Protein AF-0000000077568775 (afdb_homodimer)

Structure (mmCIF, N/CA/C/O backbone):
data_AF-0000000077568775-model_v1
#
loop_
_entity.id
_entity.type
_entity.pdbx_description
1 polymer 'Pentatricopeptide repeat-containing protein'
#
loop_
_atom_site.group_PDB
_atom_site.id
_atom_site.type_symbol
_atom_site.label_atom_id
_atom_site.label_alt_id
_atom_site.label_comp_id
_atom_site.label_asym_id
_atom_site.label_entity_id
_atom_site.label_seq_id
_atom_site.pdbx_PDB_ins_code
_atom_site.Cartn_x
_atom_site.Cartn_y
_atom_site.Cartn_z
_atom_site.occupancy
_atom_site.B_iso_or_equiv
_atom_site.auth_seq_id
_atom_site.auth_comp_id
_atom_site.auth_asym_id
_atom_site.auth_atom_id
_atom_site.pdbx_PDB_model_num
ATOM 1 N N . MET A 1 1 ? -17.938 33.969 45.312 1 32.94 1 MET A N 1
ATOM 2 C CA . MET A 1 1 ? -16.781 33.375 44.625 1 32.94 1 MET A CA 1
ATOM 3 C C . MET A 1 1 ? -16.609 33.969 43.25 1 32.94 1 MET A C 1
ATOM 5 O O . MET A 1 1 ? -17.531 33.875 42.406 1 32.94 1 MET A O 1
ATOM 9 N N . LEU A 1 2 ? -16.047 35.031 43.031 1 34.34 2 LEU A N 1
ATOM 10 C CA . LEU A 1 2 ? -15.875 35.844 41.812 1 34.34 2 LEU A CA 1
ATOM 11 C C . LEU A 1 2 ? -15.398 35 40.656 1 34.34 2 LEU A C 1
ATOM 13 O O . LEU A 1 2 ? -14.453 34.219 40.781 1 34.34 2 LEU A O 1
ATOM 17 N N . LYS A 1 3 ? -16.281 34.531 39.875 1 43.16 3 LYS A N 1
ATOM 18 C CA . LYS A 1 3 ? -15.93 33.906 38.625 1 43.16 3 LYS A CA 1
ATOM 19 C C . LYS A 1 3 ? -14.711 34.562 37.969 1 43.16 3 LYS A C 1
ATOM 21 O O . LYS A 1 3 ? -14.789 35.719 37.531 1 43.16 3 LYS A O 1
ATOM 26 N N . ARG A 1 4 ? -13.641 34.531 38.469 1 44.72 4 ARG A N 1
ATOM 27 C CA . ARG A 1 4 ? -12.461 35.062 37.781 1 44.72 4 ARG A CA 1
ATOM 28 C C . ARG A 1 4 ? -12.484 34.719 36.312 1 44.72 4 ARG A C 1
ATOM 30 O O . ARG A 1 4 ? -12.602 33.562 35.906 1 44.72 4 ARG A O 1
ATOM 37 N N . ARG A 1 5 ? -13.094 35.594 35.438 1 44.91 5 ARG A N 1
ATOM 38 C CA . ARG A 1 5 ? -12.961 35.531 33.969 1 4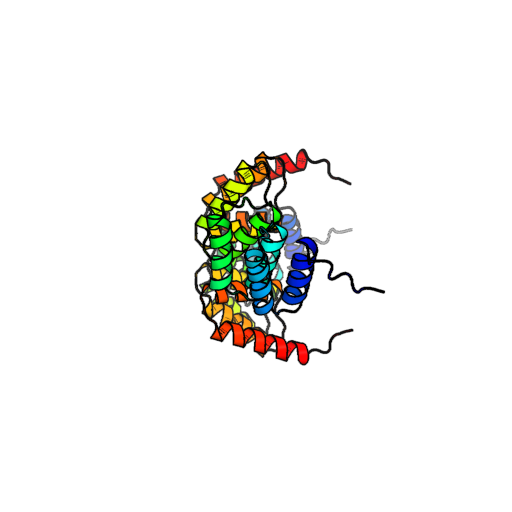4.91 5 ARG A CA 1
ATOM 39 C C . ARG A 1 5 ? -11.562 35.094 33.562 1 44.91 5 ARG A C 1
ATOM 41 O O . ARG A 1 5 ? -10.625 35.875 33.531 1 44.91 5 ARG A O 1
ATOM 48 N N . ILE A 1 6 ? -10.992 34.031 34.094 1 50.69 6 ILE A N 1
ATOM 49 C CA . ILE A 1 6 ? -9.68 33.562 33.656 1 50.69 6 ILE A CA 1
ATOM 50 C C . ILE A 1 6 ? -9.57 33.688 32.156 1 50.69 6 ILE A C 1
ATOM 52 O O . ILE A 1 6 ? -10.406 33.156 31.406 1 50.69 6 ILE A O 1
ATOM 56 N N . LEU A 1 7 ? -9.148 34.812 31.656 1 58.56 7 LEU A N 1
ATOM 57 C CA . LEU A 1 7 ? -8.844 35.031 30.25 1 58.56 7 LEU A CA 1
ATOM 58 C C . LEU A 1 7 ? -8.203 33.781 29.641 1 58.56 7 LEU A C 1
ATOM 60 O O . LEU A 1 7 ? -7.246 33.25 30.203 1 58.56 7 LEU A O 1
ATOM 64 N N . PRO A 1 8 ? -9.039 33.188 28.781 1 73.25 8 PRO A N 1
ATOM 65 C CA . PRO A 1 8 ? -8.484 31.984 28.141 1 73.25 8 PRO A CA 1
ATOM 66 C C . PRO A 1 8 ? -7.047 32.188 27.656 1 73.25 8 PRO A C 1
ATOM 68 O O . PRO A 1 8 ? -6.695 33.281 27.203 1 73.25 8 PRO A O 1
ATOM 71 N N . ASP A 1 9 ? -6.109 31.531 28.172 1 88.19 9 ASP A N 1
ATOM 72 C CA . ASP A 1 9 ? -4.758 31.547 27.609 1 88.19 9 ASP A CA 1
ATOM 73 C C . ASP A 1 9 ? -4.637 30.594 26.438 1 88.19 9 ASP A C 1
ATOM 75 O O . ASP A 1 9 ? -5.633 30.031 25.984 1 88.19 9 ASP A O 1
ATOM 79 N N . ARG A 1 10 ? -3.555 30.578 25.875 1 89.31 10 ARG A N 1
ATOM 80 C CA . ARG A 1 10 ? -3.309 29.766 24.688 1 89.31 10 ARG A CA 1
ATOM 81 C C . ARG A 1 10 ? -3.676 28.312 24.922 1 89.31 10 ARG A C 1
ATOM 83 O O . ARG A 1 10 ? -4.246 27.656 24.047 1 89.31 10 ARG A O 1
A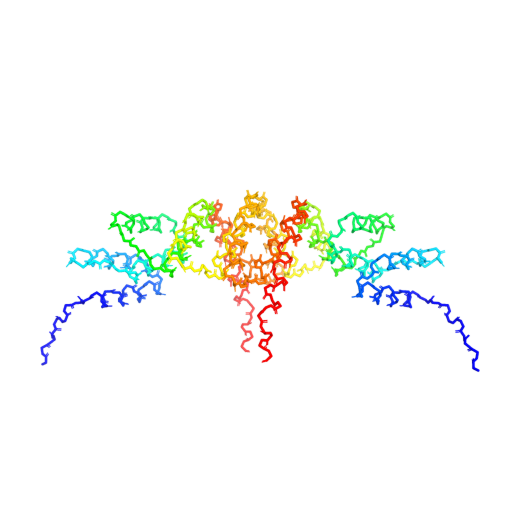TOM 90 N N . GLY A 1 11 ? -3.332 27.844 26.109 1 92.88 11 GLY A N 1
ATOM 91 C CA . GLY A 1 11 ? -3.68 26.484 26.469 1 92.88 11 GLY A CA 1
ATOM 92 C C . GLY A 1 11 ? -5.172 26.219 26.453 1 92.88 11 GLY A C 1
ATOM 93 O O . GLY A 1 11 ? -5.621 25.172 25.984 1 92.88 11 GLY A O 1
ATOM 94 N N . ALA A 1 12 ? -5.895 27.125 27 1 93.12 12 ALA A N 1
ATOM 95 C CA . ALA A 1 12 ? -7.352 27.016 27.016 1 93.12 12 ALA A CA 1
ATOM 96 C C . ALA A 1 12 ? -7.922 27 25.609 1 93.12 12 ALA A C 1
ATOM 98 O O . ALA A 1 12 ? -8.82 26.219 25.297 1 93.12 12 ALA A O 1
ATOM 99 N N . TYR A 1 13 ? -7.445 27.922 24.75 1 94.38 13 TYR A N 1
ATOM 100 C CA . TYR A 1 13 ? -7.879 27.953 23.359 1 94.38 13 TYR A CA 1
ATOM 101 C C . TYR A 1 13 ? -7.562 26.625 22.672 1 94.38 13 TYR A C 1
ATOM 103 O O . TYR A 1 13 ? -8.414 26.062 21.969 1 94.38 13 TYR A O 1
ATOM 111 N N . ASN A 1 14 ? -6.371 26.094 22.844 1 96.12 14 ASN A N 1
ATOM 112 C CA . ASN A 1 14 ? -5.984 24.828 22.25 1 96.12 14 ASN A CA 1
ATOM 113 C C . ASN A 1 14 ? -6.879 23.688 22.734 1 96.12 14 ASN A C 1
ATOM 115 O O . ASN A 1 14 ? -7.277 22.828 21.953 1 96.12 14 ASN A O 1
ATOM 119 N N . ALA A 1 15 ? -7.125 23.672 24 1 96.25 15 ALA A N 1
ATOM 120 C CA . ALA A 1 15 ? -7.973 22.625 24.562 1 96.25 15 ALA A CA 1
ATOM 121 C C . ALA A 1 15 ? -9.375 22.656 23.953 1 96.25 15 ALA A C 1
ATOM 123 O O . ALA A 1 15 ? -9.93 21.625 23.609 1 96.25 15 ALA A O 1
ATOM 124 N N . LEU A 1 16 ? -9.961 23.875 23.891 1 95.81 16 LEU A N 1
ATOM 125 C CA . LEU A 1 16 ? -11.289 24.047 23.328 1 95.81 16 LEU A CA 1
ATOM 126 C C . LEU A 1 16 ? -11.305 23.656 21.844 1 95.81 16 LEU A C 1
ATOM 128 O O . LEU A 1 16 ? -12.211 22.953 21.391 1 95.81 16 LEU A O 1
ATOM 132 N N . MET A 1 17 ? -10.352 24.109 21.109 1 96.75 17 MET A N 1
ATOM 133 C CA . MET A 1 17 ? -10.203 23.766 19.688 1 96.75 17 MET A CA 1
ATOM 134 C C . MET A 1 17 ? -10.102 22.266 19.5 1 96.75 17 MET A C 1
ATOM 136 O O . MET A 1 17 ? -10.773 21.703 18.641 1 96.75 17 MET A O 1
ATOM 140 N N . GLY A 1 18 ? -9.281 21.656 20.281 1 97.38 18 GLY A N 1
ATOM 141 C CA . GLY A 1 18 ? -9.117 20.219 20.219 1 97.38 18 GLY A CA 1
ATOM 142 C C . GLY A 1 18 ? -10.406 19.453 20.484 1 97.38 18 GLY A C 1
ATOM 143 O O . GLY A 1 18 ? -10.711 18.484 19.781 1 97.38 18 GLY A O 1
ATOM 144 N N . ALA A 1 19 ? -11.109 19.906 21.453 1 97.25 19 ALA A N 1
ATOM 145 C CA . ALA A 1 19 ? -12.352 19.234 21.844 1 97.25 19 ALA A CA 1
ATOM 146 C C . ALA A 1 19 ? -13.367 19.281 20.688 1 97.25 19 ALA A C 1
ATOM 148 O O . ALA A 1 19 ? -13.969 18.25 20.359 1 97.25 19 ALA A O 1
ATOM 149 N N . VAL A 1 20 ? -13.508 20.406 20.094 1 97.25 20 VAL A N 1
ATOM 150 C CA . VAL A 1 20 ? -14.531 20.547 19.062 1 97.25 20 VAL A CA 1
ATOM 151 C C . VAL A 1 20 ? -14.086 19.797 17.797 1 97.25 20 VAL A C 1
ATOM 153 O O . VAL A 1 20 ? -14.906 19.188 17.125 1 97.25 20 VAL A O 1
ATOM 156 N N . VAL A 1 21 ? -12.828 19.844 17.484 1 97.44 21 VAL A N 1
ATOM 157 C CA . VAL A 1 21 ? -12.305 19.156 16.297 1 97.44 21 VAL A CA 1
ATOM 158 C C . VAL A 1 21 ? -12.43 17.641 16.469 1 97.44 21 VAL A C 1
ATOM 160 O O . VAL A 1 21 ? -12.805 16.938 15.531 1 97.44 21 VAL A O 1
ATOM 163 N N . ARG A 1 22 ? -12.156 17.203 17.641 1 95.69 22 ARG A N 1
ATOM 164 C CA . ARG A 1 22 ? -12.273 15.773 17.922 1 95.69 22 ARG A CA 1
ATOM 165 C C . ARG A 1 22 ? -13.727 15.312 17.812 1 95.69 22 ARG A C 1
ATOM 167 O O . ARG A 1 22 ? -13.992 14.156 17.469 1 95.69 22 ARG A O 1
ATOM 174 N N . ALA A 1 23 ? -14.602 16.188 18.062 1 95.25 23 ALA A N 1
ATOM 175 C CA . ALA A 1 23 ? -16.031 15.883 17.953 1 95.25 23 ALA A CA 1
ATOM 176 C C . ALA A 1 23 ? -16.5 15.984 16.516 1 95.25 23 ALA A C 1
ATOM 178 O O . ALA A 1 23 ? -17.672 15.742 16.219 1 95.25 23 ALA A O 1
ATOM 179 N N . GLY A 1 24 ? -15.609 16.422 15.641 1 94.75 24 GLY A N 1
ATOM 180 C CA . GLY A 1 24 ? -15.922 16.453 14.219 1 94.75 24 GLY A CA 1
ATOM 181 C C . GLY A 1 24 ? -16.359 17.828 13.734 1 94.75 24 GLY A C 1
ATOM 182 O O . GLY A 1 24 ? -16.703 18 12.57 1 94.75 24 GLY A O 1
ATOM 183 N N . ASP A 1 25 ? -16.422 18.734 14.648 1 96.94 25 ASP A N 1
ATOM 184 C CA . ASP A 1 25 ? -16.828 20.094 14.297 1 96.94 25 ASP A CA 1
ATOM 185 C C . ASP A 1 25 ? -15.625 20.969 13.961 1 96.94 25 ASP A C 1
ATOM 187 O O . ASP A 1 25 ? -15.273 21.859 14.734 1 96.94 25 ASP A O 1
ATOM 191 N N . VAL A 1 26 ? -15.117 20.906 12.797 1 97.5 26 VAL A N 1
ATOM 192 C CA . VAL A 1 26 ? -13.906 21.594 12.367 1 97.5 26 VAL A CA 1
ATOM 193 C C . VAL A 1 26 ? -14.203 23.062 12.125 1 97.5 26 VAL A C 1
ATOM 195 O O . VAL A 1 26 ? -13.352 23.922 12.344 1 97.5 26 VAL A O 1
ATOM 198 N N . GLN A 1 27 ? -15.453 23.375 11.719 1 96.56 27 GLN A N 1
ATOM 199 C CA . GLN A 1 27 ? -15.82 24.766 11.492 1 96.56 27 GLN A CA 1
ATOM 200 C C . GLN A 1 27 ? -15.703 25.578 12.773 1 96.56 27 GLN A C 1
ATOM 202 O O . GLN A 1 27 ? -15.133 26.672 12.766 1 96.56 27 GLN A O 1
ATOM 207 N N . SER A 1 28 ? -16.266 25.047 13.852 1 97.5 28 SER A N 1
ATOM 208 C CA . SER A 1 28 ? -16.094 25.734 15.133 1 97.5 28 SER A CA 1
ATOM 209 C C . SER A 1 28 ? -14.625 25.844 15.508 1 97.5 28 SER A C 1
ATOM 211 O O . SER A 1 28 ? -14.211 26.828 16.109 1 97.5 28 SER A O 1
ATOM 213 N N . GLY A 1 29 ? -13.859 24.781 15.219 1 97.81 29 GLY A N 1
ATOM 214 C CA . GLY A 1 29 ? -12.422 24.828 15.453 1 97.81 29 GLY A CA 1
ATOM 215 C C . GLY A 1 29 ? -11.734 25.984 14.773 1 97.81 29 GLY A C 1
ATOM 216 O O . GLY A 1 29 ? -10.938 26.703 15.398 1 97.81 29 GLY A O 1
ATOM 217 N N . ILE A 1 30 ? -12.094 26.219 13.562 1 97.5 30 ILE A N 1
ATOM 218 C CA . ILE A 1 30 ? -11.516 27.312 12.789 1 97.5 30 ILE A CA 1
ATOM 219 C C . ILE A 1 30 ? -11.906 28.641 13.414 1 97.5 30 ILE A C 1
ATOM 221 O O . ILE A 1 30 ? -11.102 29.578 13.438 1 97.5 30 ILE A O 1
ATOM 225 N N . GLU A 1 31 ? -13.109 28.75 13.82 1 97.44 31 GLU A N 1
ATOM 226 C CA . GLU A 1 31 ? -13.555 29.984 14.469 1 97.44 31 GLU A CA 1
ATOM 227 C C . GLU A 1 31 ? -12.734 30.266 15.719 1 97.44 31 GLU A C 1
ATOM 229 O O . GLU A 1 31 ? -12.359 31.422 15.961 1 97.44 31 GLU A O 1
ATOM 234 N N . ILE A 1 32 ? -12.539 29.234 16.484 1 97.56 32 ILE A N 1
ATOM 235 C CA . ILE A 1 32 ? -11.719 29.391 17.672 1 97.56 32 ILE A CA 1
ATOM 236 C C . ILE A 1 32 ? -10.297 29.75 17.281 1 97.56 32 ILE A C 1
ATOM 238 O O . ILE A 1 32 ? -9.68 30.625 17.906 1 97.56 32 ILE A O 1
ATOM 242 N N . PHE A 1 33 ? -9.766 29.109 16.297 1 97.44 33 PHE A N 1
ATOM 243 C CA . PHE A 1 33 ? -8.445 29.375 15.734 1 97.44 33 PHE A CA 1
ATOM 244 C C . PHE A 1 33 ? -8.312 30.828 15.32 1 97.44 33 PHE A C 1
ATOM 246 O O . PHE A 1 33 ? -7.324 31.484 15.656 1 97.44 33 PHE A O 1
ATOM 253 N N . ASP A 1 34 ? -9.312 31.359 14.672 1 96.25 34 ASP A N 1
ATOM 254 C CA . ASP A 1 34 ? -9.312 32.75 14.219 1 96.25 34 ASP A CA 1
ATOM 255 C C . ASP A 1 34 ? -9.453 33.719 15.398 1 96.25 34 ASP A C 1
ATOM 257 O O . ASP A 1 34 ? -8.812 34.75 15.43 1 96.25 34 ASP A O 1
ATOM 261 N N . GLU A 1 35 ? -10.305 33.344 16.281 1 95.69 35 GLU A N 1
ATOM 262 C CA . GLU A 1 35 ? -10.492 34.188 17.469 1 95.69 35 GLU A CA 1
ATOM 263 C C . GLU A 1 35 ? -9.195 34.312 18.25 1 95.69 35 GLU A C 1
ATOM 265 O O . GLU A 1 35 ? -8.898 35.406 18.781 1 95.69 35 GLU A O 1
ATOM 270 N N . MET A 1 36 ? -8.492 33.188 18.359 1 94.44 36 MET A N 1
ATOM 271 C CA . MET A 1 36 ? -7.199 33.219 19.047 1 94.44 36 MET A CA 1
ATOM 272 C C . MET A 1 36 ? -6.301 34.312 18.469 1 94.44 36 MET A C 1
ATOM 274 O O . MET A 1 36 ? -5.711 35.094 19.219 1 94.44 36 MET A O 1
ATOM 278 N N . GLU A 1 37 ? -6.227 34.344 17.203 1 92.62 37 GLU A N 1
ATOM 279 C CA . GLU A 1 37 ? -5.414 35.375 16.547 1 92.62 37 GLU A CA 1
ATOM 280 C C . GLU A 1 37 ? -5.973 36.781 16.797 1 92.62 37 GLU A C 1
ATO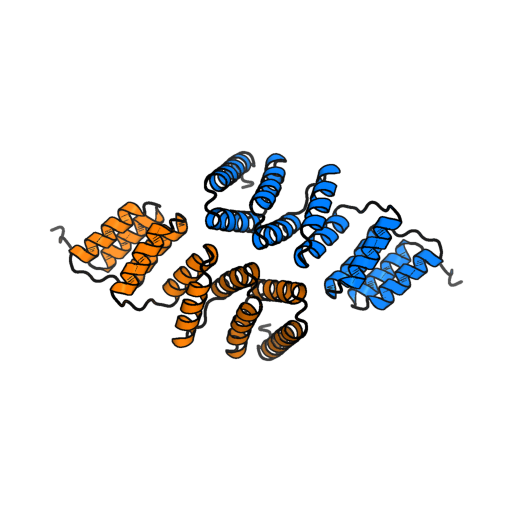M 282 O O . GLU A 1 37 ? -5.219 37.719 17.062 1 92.62 37 GLU A O 1
ATOM 287 N N . MET A 1 38 ? -7.258 36.969 16.703 1 94.12 38 MET A N 1
ATOM 288 C CA . MET A 1 38 ? -7.91 38.25 16.891 1 94.12 38 MET A CA 1
ATOM 289 C C . MET A 1 38 ? -7.645 38.781 18.297 1 94.12 38 MET A C 1
ATOM 291 O O . MET A 1 38 ? -7.535 40 18.5 1 94.12 38 MET A O 1
ATOM 295 N N . LYS A 1 39 ? -7.5 37.875 19.188 1 93.44 39 LYS A N 1
ATOM 296 C CA . LYS A 1 39 ? -7.27 38.281 20.578 1 93.44 39 LYS A CA 1
ATOM 297 C C . LYS A 1 39 ? -5.785 38.5 20.844 1 93.44 39 LYS A C 1
ATOM 299 O O . LYS A 1 39 ? -5.391 38.812 21.969 1 93.44 39 LYS A O 1
ATOM 304 N N . GLY A 1 40 ? -4.98 38.312 19.812 1 91.31 40 GLY A N 1
ATOM 305 C CA . GLY A 1 40 ? -3.57 38.656 19.906 1 91.31 40 GLY A CA 1
ATOM 306 C C . GLY A 1 40 ? -2.686 37.469 20.25 1 91.31 40 GLY A C 1
ATOM 307 O O . GLY A 1 40 ? -1.485 37.656 20.484 1 91.31 40 GLY A O 1
ATOM 308 N N . PHE A 1 41 ? -3.275 36.375 20.344 1 92.19 41 PHE A N 1
ATOM 309 C CA . PHE A 1 41 ? -2.475 35.188 20.641 1 92.19 41 PHE A CA 1
ATOM 310 C C . PHE A 1 41 ? -1.833 34.625 19.375 1 92.19 41 PHE A C 1
ATOM 312 O O . PHE A 1 41 ? -2.447 34.656 18.297 1 92.19 41 PHE A O 1
ATOM 319 N N . GLU A 1 42 ? -0.6 34.219 19.5 1 91.38 42 GLU A N 1
ATOM 320 C CA . GLU A 1 42 ? 0.053 33.531 18.375 1 91.38 42 GLU A CA 1
ATOM 321 C C . GLU A 1 42 ? -0.234 32.031 18.391 1 91.38 42 GLU A C 1
ATOM 323 O O . GLU A 1 42 ? -0.262 31.422 19.453 1 91.38 42 GLU A O 1
ATOM 328 N N . TRP A 1 43 ? -0.474 31.516 17.25 1 95.5 43 TRP A N 1
ATOM 329 C CA . TRP A 1 43 ? -0.668 30.078 17.141 1 95.5 43 TRP A CA 1
ATOM 330 C C . TRP A 1 43 ? 0.624 29.328 17.438 1 95.5 43 TRP A C 1
ATOM 332 O O . TRP A 1 43 ? 1.719 29.844 17.203 1 95.5 43 TRP A O 1
ATOM 342 N N . ASP A 1 44 ? 0.502 28.203 17.984 1 95.56 44 ASP A N 1
ATOM 343 C CA . ASP A 1 44 ? 1.656 27.328 18.188 1 95.56 44 ASP A CA 1
ATOM 344 C C . ASP A 1 44 ? 1.478 26 17.438 1 95.56 44 ASP A C 1
ATOM 346 O O . ASP A 1 44 ? 0.593 25.891 16.578 1 95.56 44 ASP A O 1
ATOM 350 N N . ASP A 1 45 ? 2.408 25.047 17.672 1 97.12 45 ASP A N 1
ATOM 351 C CA . ASP A 1 45 ? 2.396 23.781 16.953 1 97.12 45 ASP A CA 1
ATOM 352 C C . ASP A 1 45 ? 1.102 23 17.203 1 97.12 45 ASP A C 1
ATOM 354 O O . ASP A 1 45 ? 0.54 22.391 16.297 1 97.12 45 ASP A O 1
ATOM 358 N N . VAL A 1 46 ? 0.68 23.078 18.453 1 97.19 46 VAL A N 1
ATOM 359 C CA . VAL A 1 46 ? -0.538 22.375 18.828 1 97.19 46 VAL A CA 1
ATOM 360 C C . VAL A 1 46 ? -1.735 22.969 18.094 1 97.19 46 VAL A C 1
ATOM 362 O O . VAL A 1 46 ? -2.611 22.234 17.641 1 97.19 46 VAL A O 1
ATOM 365 N N . SER A 1 47 ? -1.817 24.266 18.031 1 97.31 47 SER A N 1
ATOM 366 C CA . SER A 1 47 ? -2.906 24.953 17.328 1 97.31 47 SER A CA 1
ATOM 367 C C . SER A 1 47 ? -2.982 24.516 15.867 1 97.31 47 SER A C 1
ATOM 369 O O . SER A 1 47 ? -4.031 24.062 15.406 1 97.31 47 SER A O 1
ATOM 371 N N . PHE A 1 48 ? -1.866 24.625 15.188 1 98 48 PHE A N 1
ATOM 372 C CA . PHE A 1 48 ? -1.824 24.266 13.773 1 98 48 PHE A CA 1
ATOM 373 C C . PHE A 1 48 ? -2.123 22.781 13.578 1 98 48 PHE A C 1
ATOM 375 O O . PHE A 1 48 ? -2.947 22.406 12.742 1 98 48 PHE A O 1
ATOM 382 N N . TYR A 1 49 ? -1.497 21.906 14.367 1 98.06 49 TYR A N 1
ATOM 383 C CA . TYR A 1 49 ? -1.691 20.469 14.234 1 98.06 49 TYR A CA 1
ATOM 384 C C . TYR A 1 49 ? -3.164 20.109 14.375 1 98.06 49 TYR A C 1
ATOM 386 O O . TYR A 1 49 ? -3.691 19.312 13.586 1 98.06 49 TYR A O 1
ATOM 394 N N . THR A 1 50 ? -3.77 20.703 15.352 1 98.19 50 THR A N 1
ATOM 395 C CA . THR A 1 50 ? -5.152 20.359 15.672 1 98.19 50 THR A CA 1
ATOM 396 C C . THR A 1 50 ? -6.074 20.672 14.5 1 98.19 50 THR A C 1
ATOM 398 O O . THR A 1 50 ? -6.883 19.844 14.094 1 98.19 50 THR A O 1
ATOM 401 N N . ILE A 1 51 ? -5.992 21.828 13.914 1 98.38 51 ILE A N 1
ATOM 402 C CA . ILE A 1 51 ? -6.883 22.25 12.828 1 98.38 51 ILE A CA 1
ATOM 403 C C . ILE A 1 51 ? -6.555 21.453 11.562 1 98.38 51 ILE A C 1
ATOM 405 O O . ILE A 1 51 ? -7.457 21 10.852 1 98.38 51 ILE A O 1
ATOM 409 N N . LEU A 1 52 ? -5.277 21.234 11.281 1 98.38 52 LEU A N 1
ATOM 410 C CA . LEU A 1 52 ? -4.859 20.438 10.141 1 98.38 52 LEU A CA 1
ATOM 411 C C . LEU A 1 52 ? -5.391 19.016 10.242 1 98.38 52 LEU A C 1
ATOM 413 O O . LEU A 1 52 ? -5.91 18.469 9.266 1 98.38 52 LEU A O 1
ATOM 417 N N . TYR A 1 53 ? -5.277 18.5 11.414 1 97.88 53 TYR A N 1
ATOM 418 C CA . TYR A 1 53 ? -5.766 17.156 11.68 1 97.88 53 TYR A CA 1
ATOM 419 C C . TYR A 1 53 ? -7.262 17.047 11.406 1 97.88 53 TYR A C 1
ATOM 421 O O . TYR A 1 53 ? -7.73 16.062 10.844 1 97.88 53 TYR A O 1
ATOM 429 N N . GLY A 1 54 ? -7.949 18.047 11.867 1 97.5 54 GLY A N 1
ATOM 430 C CA . GLY A 1 54 ? -9.375 18.078 11.594 1 97.5 54 GLY A CA 1
ATOM 431 C C . GLY A 1 54 ? -9.703 18.062 10.109 1 97.5 54 GLY A C 1
ATOM 432 O O . GLY A 1 54 ? -10.562 17.297 9.672 1 97.5 54 GLY A O 1
ATOM 433 N N . PHE A 1 55 ? -9.023 18.859 9.336 1 97.62 55 PHE A N 1
ATOM 434 C CA . PHE A 1 55 ? -9.266 18.922 7.895 1 97.62 55 PHE A CA 1
ATOM 435 C C . PHE A 1 55 ? -8.852 17.625 7.215 1 97.62 55 PHE A C 1
ATOM 437 O O . PHE A 1 55 ? -9.492 17.188 6.258 1 97.62 55 PHE A O 1
ATOM 444 N N . ARG A 1 56 ? -7.75 17.031 7.691 1 96.19 56 ARG A N 1
ATOM 445 C CA . ARG A 1 56 ? -7.324 15.742 7.16 1 96.19 56 ARG A CA 1
ATOM 446 C C . ARG A 1 56 ? -8.422 14.695 7.332 1 96.19 56 ARG A C 1
ATOM 448 O O . ARG A 1 56 ? -8.695 13.93 6.41 1 96.19 56 ARG A O 1
ATOM 455 N N . ASN A 1 57 ? -9.016 14.711 8.539 1 93.19 57 ASN A N 1
ATOM 456 C CA . ASN A 1 57 ? -10.047 13.719 8.836 1 93.19 57 ASN A CA 1
ATOM 457 C C . ASN A 1 57 ? -11.289 13.922 7.961 1 93.19 57 ASN A C 1
ATOM 459 O O . ASN A 1 57 ? -11.961 12.961 7.602 1 93.19 57 ASN A O 1
ATOM 463 N N . LEU A 1 58 ? -11.539 15.133 7.613 1 92.12 58 LEU A N 1
ATOM 464 C CA . LEU A 1 58 ? -12.68 15.453 6.766 1 92.12 58 LEU A CA 1
ATOM 465 C C . LEU A 1 58 ? -12.32 15.32 5.289 1 92.12 58 LEU A C 1
ATOM 467 O O . LEU A 1 58 ? -13.18 15.461 4.418 1 92.12 58 LEU A O 1
ATOM 471 N N . LYS A 1 59 ? -10.992 15.039 5.008 1 92.12 59 LYS A N 1
ATOM 472 C CA . LYS A 1 59 ? -10.484 15 3.637 1 92.12 59 LYS A CA 1
ATOM 473 C C . LYS A 1 59 ? -10.836 16.281 2.889 1 92.12 59 LYS A C 1
ATOM 475 O O . LYS A 1 59 ? -11.297 16.234 1.749 1 92.12 59 LYS A O 1
ATOM 480 N N . ASN A 1 60 ? -10.789 17.344 3.613 1 94.69 60 ASN A N 1
ATOM 481 C CA . ASN A 1 60 ? -11 18.672 3.039 1 94.69 60 ASN A CA 1
ATOM 482 C C . ASN A 1 60 ? -9.68 19.297 2.602 1 94.69 60 ASN A C 1
ATOM 484 O O . ASN A 1 60 ? -8.977 19.906 3.412 1 94.69 60 ASN A O 1
ATOM 488 N N . PHE A 1 61 ? -9.406 19.234 1.344 1 96.19 61 PHE A N 1
ATOM 489 C CA . PHE A 1 61 ? -8.125 19.672 0.794 1 96.19 61 PHE A CA 1
ATOM 490 C C . PHE A 1 61 ? -7.977 21.188 0.915 1 96.19 61 PHE A C 1
ATOM 492 O O . PHE A 1 61 ? -6.934 21.672 1.356 1 96.19 61 PHE A O 1
ATOM 499 N N . ASN A 1 62 ? -9 21.906 0.507 1 96.25 62 ASN A N 1
ATOM 500 C CA . ASN A 1 62 ? -8.914 23.359 0.477 1 96.25 62 ASN A CA 1
ATOM 501 C C . ASN A 1 62 ? -8.703 23.938 1.873 1 96.25 62 ASN A C 1
ATOM 503 O O . ASN A 1 62 ? -7.883 24.844 2.057 1 96.25 62 ASN A O 1
ATOM 507 N N . GLY A 1 63 ? -9.469 23.422 2.826 1 97.31 63 GLY A N 1
ATOM 508 C CA . GLY A 1 63 ? -9.266 23.875 4.195 1 97.31 63 GLY A CA 1
ATOM 509 C C . GLY A 1 63 ? -7.875 23.578 4.723 1 97.31 63 GLY A C 1
ATOM 510 O O . GLY A 1 63 ? -7.254 24.422 5.355 1 97.31 63 GLY A O 1
ATOM 511 N N . PHE A 1 64 ? -7.375 22.359 4.457 1 98.12 64 PHE A N 1
ATOM 512 C CA . PHE A 1 64 ? -6.047 21.938 4.883 1 98.12 64 PHE A CA 1
ATOM 513 C C . PHE A 1 64 ? -4.98 22.875 4.316 1 98.12 64 PHE A C 1
ATOM 515 O O . PHE A 1 64 ? -4.121 23.359 5.055 1 98.12 64 PHE A O 1
ATOM 522 N N . VAL A 1 65 ? -5.109 23.234 3.053 1 97.69 65 VAL A N 1
ATOM 523 C CA . VAL A 1 65 ? -4.109 24.047 2.359 1 97.69 65 VAL A CA 1
ATOM 524 C C . VAL A 1 65 ? -4.164 25.484 2.871 1 97.69 65 VAL A C 1
ATOM 526 O O . VAL A 1 65 ? -3.129 26.141 2.988 1 97.69 65 VAL A O 1
ATOM 529 N N . LYS A 1 66 ? -5.34 25.906 3.113 1 97.38 66 LYS A N 1
ATOM 530 C CA . LYS A 1 66 ? -5.492 27.266 3.654 1 97.38 66 LYS A CA 1
ATOM 531 C C . LYS A 1 66 ? -4.715 27.422 4.957 1 97.38 66 LYS A C 1
ATOM 533 O O . LYS A 1 66 ? -4.016 28.422 5.152 1 97.38 66 LYS A O 1
ATOM 538 N N . IL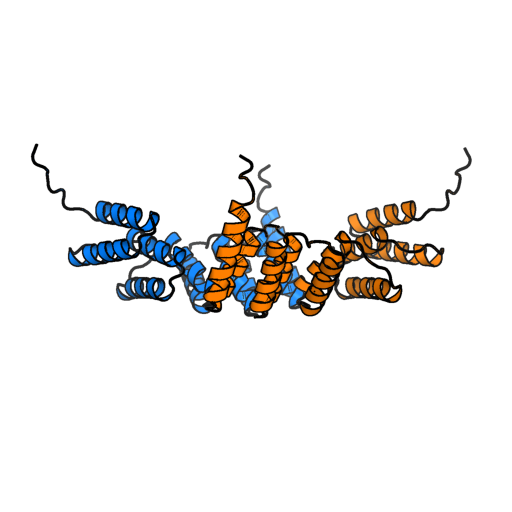E A 1 67 ? -4.855 26.469 5.855 1 98.19 67 ILE A N 1
ATOM 539 C CA . ILE A 1 67 ? -4.164 26.516 7.137 1 98.19 67 ILE A CA 1
ATOM 540 C C . ILE A 1 67 ? -2.66 26.359 6.922 1 98.19 67 ILE A C 1
ATOM 542 O O . ILE A 1 67 ? -1.858 27.047 7.562 1 98.19 67 ILE A O 1
ATOM 546 N N . TYR A 1 68 ? -2.309 25.484 6.051 1 97.75 68 TYR A N 1
ATOM 547 C CA . TYR A 1 68 ? -0.904 25.297 5.707 1 97.75 68 TYR A CA 1
ATOM 548 C C . TYR A 1 68 ? -0.291 26.594 5.195 1 97.75 68 TYR A C 1
ATOM 550 O O . TYR A 1 68 ? 0.821 26.953 5.586 1 97.75 68 TYR A O 1
ATOM 558 N N . ARG A 1 69 ? -1.01 27.25 4.359 1 96.38 69 ARG A N 1
ATOM 559 C CA . ARG A 1 69 ? -0.532 28.516 3.816 1 96.38 69 ARG A CA 1
ATOM 560 C C . ARG A 1 69 ? -0.382 29.562 4.918 1 96.38 69 ARG A C 1
ATOM 562 O O . ARG A 1 69 ? 0.583 30.328 4.926 1 96.38 69 ARG A O 1
ATOM 569 N N . ARG A 1 70 ? -1.286 29.625 5.766 1 95.44 70 ARG A N 1
ATOM 570 C CA . ARG A 1 70 ? -1.203 30.547 6.887 1 95.44 70 ARG A CA 1
ATOM 571 C C . ARG A 1 70 ? 0.031 30.281 7.738 1 95.44 70 ARG A C 1
ATOM 573 O O . ARG A 1 70 ? 0.716 31.203 8.172 1 95.44 70 ARG A O 1
ATOM 580 N N . MET A 1 71 ? 0.228 29 8.031 1 96.44 71 MET A N 1
ATOM 581 C CA . MET A 1 71 ? 1.414 28.594 8.781 1 96.44 71 MET A CA 1
ATOM 582 C C . MET A 1 71 ? 2.686 29.094 8.102 1 96.44 71 MET A C 1
ATOM 584 O O . MET A 1 71 ? 3.566 29.656 8.75 1 96.44 71 MET A O 1
ATOM 588 N N . PHE A 1 72 ? 2.719 28.938 6.84 1 91.88 72 PHE A N 1
ATOM 589 C CA . PHE A 1 72 ? 3.869 29.328 6.031 1 91.88 72 PHE A CA 1
ATOM 590 C C . PHE A 1 72 ? 4.016 30.844 5.992 1 91.88 72 PHE A C 1
ATOM 592 O O . PHE A 1 72 ? 5.121 31.375 6.152 1 91.88 72 PHE A O 1
ATOM 599 N N . GLU A 1 73 ? 2.971 31.516 5.766 1 94 73 GLU A N 1
ATOM 600 C CA . GLU A 1 73 ? 2.988 32.969 5.66 1 94 73 GLU A CA 1
ATOM 601 C C . GLU A 1 73 ? 3.426 33.625 6.977 1 94 73 GLU A C 1
ATOM 603 O O . GLU A 1 73 ? 4.059 34.656 6.977 1 94 73 GLU A O 1
ATOM 608 N N . LYS A 1 74 ? 3.102 33.031 8.031 1 93.88 74 LYS A N 1
ATOM 609 C CA . LYS A 1 74 ? 3.48 33.562 9.344 1 93.88 74 LYS A CA 1
ATOM 610 C C . LYS A 1 74 ? 4.93 33.219 9.672 1 93.88 74 LYS A C 1
ATOM 612 O O . LYS A 1 74 ? 5.48 33.688 10.664 1 93.88 74 LYS A O 1
ATOM 617 N N . GLY A 1 75 ? 5.531 32.312 8.867 1 93.19 75 GLY A N 1
ATOM 618 C CA . GLY A 1 75 ? 6.906 31.922 9.102 1 93.19 75 GLY A CA 1
ATOM 619 C C . GLY A 1 75 ? 7.051 30.938 10.25 1 93.19 75 GLY A C 1
ATOM 620 O O . GLY A 1 75 ? 8.102 30.859 10.883 1 93.19 75 GLY A O 1
ATOM 621 N N . PHE A 1 76 ? 6.02 30.312 10.578 1 95.38 76 PHE A N 1
ATOM 622 C CA . PHE A 1 76 ? 6.062 29.359 11.672 1 95.38 76 PHE A CA 1
ATOM 623 C C . PHE A 1 76 ? 6.812 28.094 11.258 1 95.38 76 PHE A C 1
ATOM 625 O O . PHE A 1 76 ? 6.582 27.562 10.172 1 95.38 76 PHE A O 1
ATOM 632 N N . VAL A 1 77 ? 7.699 27.609 12.141 1 94.44 77 VAL A N 1
ATOM 633 C CA . VAL A 1 77 ? 8.438 26.375 11.883 1 94.44 77 VAL A CA 1
ATOM 634 C C . VAL A 1 77 ? 7.77 25.203 12.617 1 94.44 77 VAL A C 1
ATOM 636 O O . VAL A 1 77 ? 7.863 25.109 13.844 1 94.44 77 VAL A O 1
ATOM 639 N N . PRO A 1 78 ? 7.168 24.359 11.875 1 95.56 78 PRO A N 1
ATOM 640 C CA . PRO A 1 78 ? 6.445 23.266 12.516 1 95.56 78 PRO A CA 1
ATOM 641 C C . PRO A 1 78 ? 7.379 22.203 13.117 1 95.56 78 PRO A C 1
ATOM 643 O O . PRO A 1 78 ? 8.508 22.031 12.641 1 95.56 78 PRO A O 1
ATOM 646 N N . ARG A 1 79 ? 6.887 21.531 14.164 1 94.44 79 ARG A N 1
ATOM 647 C CA . ARG A 1 79 ? 7.605 20.406 14.758 1 94.44 79 ARG A CA 1
ATOM 648 C C . ARG A 1 79 ? 7.395 19.125 13.945 1 94.44 79 ARG A C 1
ATOM 650 O O . ARG A 1 79 ? 6.625 19.125 12.984 1 94.44 79 ARG A O 1
ATOM 657 N N . THR A 1 80 ? 8.062 18.078 14.312 1 93.56 80 THR A N 1
ATOM 658 C CA . THR A 1 80 ? 8.117 16.828 13.562 1 93.56 80 THR A CA 1
ATOM 659 C C . THR A 1 80 ? 6.719 16.266 13.352 1 93.56 80 THR A C 1
ATOM 661 O O . THR A 1 80 ? 6.375 15.836 12.242 1 93.56 80 THR A O 1
ATOM 664 N N . ARG A 1 81 ? 5.914 16.25 14.391 1 93.81 81 ARG A N 1
ATOM 665 C CA . ARG A 1 81 ? 4.578 15.68 14.312 1 93.81 81 ARG A CA 1
ATOM 666 C C . ARG A 1 81 ? 3.734 16.391 13.258 1 93.81 81 ARG A C 1
ATOM 668 O O . ARG A 1 81 ? 3.004 15.75 12.5 1 93.81 81 ARG A O 1
ATOM 675 N N . THR A 1 82 ? 3.771 17.703 13.242 1 96.38 82 THR A N 1
ATOM 676 C CA . THR A 1 82 ? 3.01 18.5 12.281 1 96.38 82 THR A CA 1
ATOM 677 C C . THR A 1 82 ? 3.559 18.312 10.867 1 96.38 82 THR A C 1
ATOM 679 O O . THR A 1 82 ? 2.795 18.188 9.914 1 96.38 82 THR A O 1
ATOM 682 N N . VAL A 1 83 ? 4.891 18.25 10.742 1 95.94 83 VAL A N 1
ATOM 683 C CA . VAL A 1 83 ? 5.508 18.031 9.438 1 95.94 83 VAL A CA 1
ATOM 684 C C . VAL A 1 83 ? 5.062 16.688 8.875 1 95.94 83 VAL A C 1
ATOM 686 O O . VAL A 1 83 ? 4.734 16.578 7.688 1 95.94 83 VAL A O 1
ATOM 689 N N . MET A 1 84 ? 4.98 15.711 9.703 1 95.31 84 MET A N 1
ATOM 690 C CA . MET A 1 84 ? 4.57 14.383 9.266 1 95.31 84 MET A CA 1
ATOM 691 C C . MET A 1 84 ? 3.121 14.383 8.797 1 95.31 84 MET A C 1
ATOM 693 O O . MET A 1 84 ? 2.777 13.711 7.82 1 95.31 84 MET A O 1
ATOM 697 N N . LEU A 1 85 ? 2.307 15.023 9.516 1 96.19 85 LEU A N 1
ATOM 698 C CA . LEU A 1 85 ? 0.912 15.164 9.109 1 96.19 85 LEU A CA 1
ATOM 699 C C . LEU A 1 85 ? 0.806 15.812 7.734 1 96.19 85 LEU A C 1
ATOM 701 O O . LEU A 1 85 ? 0.059 15.336 6.875 1 96.19 85 LEU A O 1
ATOM 705 N N . LEU A 1 86 ? 1.555 16.938 7.516 1 96.81 86 LEU A N 1
ATOM 706 C CA . LEU A 1 86 ? 1.57 17.609 6.227 1 96.81 86 LEU A CA 1
ATOM 707 C C . LEU A 1 86 ? 2.033 16.672 5.121 1 96.81 86 LEU A C 1
ATOM 709 O O . LEU A 1 86 ? 1.391 16.578 4.074 1 96.81 86 LEU A O 1
ATOM 713 N N . MET A 1 87 ? 3.088 15.992 5.379 1 96.12 87 MET A N 1
ATOM 714 C CA . MET A 1 87 ? 3.676 15.078 4.406 1 96.12 87 MET A CA 1
ATOM 715 C C . MET A 1 87 ? 2.672 14.008 3.99 1 96.12 87 MET A C 1
ATOM 717 O O . MET A 1 87 ? 2.449 13.789 2.797 1 96.12 87 MET A O 1
ATOM 721 N N . LYS A 1 88 ? 2.092 13.359 4.957 1 95 88 LYS A N 1
ATOM 722 C CA . LYS A 1 88 ? 1.136 12.289 4.676 1 95 88 LYS A CA 1
ATOM 723 C C . LYS A 1 88 ? -0.052 12.82 3.873 1 95 88 LYS A C 1
ATOM 725 O O . LYS A 1 88 ? -0.49 12.18 2.912 1 95 88 LYS A O 1
ATOM 730 N N . PHE A 1 89 ? -0.545 13.977 4.285 1 97 89 PHE A N 1
ATOM 731 C CA . PHE A 1 89 ? -1.705 14.562 3.623 1 97 89 PHE A CA 1
ATOM 732 C C . PHE A 1 89 ? -1.402 14.852 2.16 1 97 89 PHE A C 1
ATOM 734 O O . PHE A 1 89 ? -2.178 14.484 1.274 1 97 89 PHE A O 1
ATOM 741 N N . PHE A 1 90 ? -0.315 15.461 1.867 1 96.69 90 PHE A N 1
ATOM 742 C CA . PHE A 1 90 ? 0.037 15.828 0.5 1 96.69 90 PHE A CA 1
ATOM 743 C C . PHE A 1 90 ? 0.355 14.594 -0.327 1 96.69 90 PHE A C 1
ATOM 745 O O . PHE A 1 90 ? 0.038 14.531 -1.518 1 96.69 90 PHE A O 1
ATOM 752 N N . CYS A 1 91 ? 0.967 13.602 0.272 1 95.5 91 CYS A N 1
ATOM 753 C CA . CYS A 1 91 ? 1.275 12.375 -0.444 1 95.5 91 CYS A CA 1
ATOM 754 C C . CYS A 1 91 ? -0 11.641 -0.841 1 95.5 91 CYS A C 1
ATOM 756 O O . CYS A 1 91 ? -0.121 11.164 -1.971 1 95.5 91 CYS A O 1
ATOM 758 N N . VAL A 1 92 ? -0.914 11.578 0.107 1 94.19 92 VAL A N 1
ATOM 759 C CA . VAL A 1 92 ? -2.166 10.875 -0.168 1 94.19 92 VAL A CA 1
ATOM 760 C C . VAL A 1 92 ? -2.916 11.586 -1.292 1 94.19 92 VAL A C 1
ATOM 762 O O . VAL A 1 92 ? -3.568 10.938 -2.117 1 94.19 92 VAL A O 1
ATOM 765 N N . LYS A 1 93 ? -2.822 12.883 -1.344 1 95.56 93 LYS A N 1
ATOM 766 C CA . LYS A 1 93 ? -3.51 13.648 -2.383 1 95.56 93 LYS A CA 1
ATOM 767 C C . LYS A 1 93 ? -2.721 13.633 -3.688 1 95.56 93 LYS A C 1
ATOM 769 O O . LYS A 1 93 ? -3.176 14.172 -4.699 1 95.56 93 LYS A O 1
ATOM 774 N N . GLY A 1 94 ? -1.49 13.102 -3.662 1 94.69 94 GLY A N 1
ATOM 775 C CA . GLY A 1 94 ? -0.73 12.93 -4.891 1 94.69 94 GLY A CA 1
ATOM 776 C C . GLY A 1 94 ? 0.262 14.055 -5.141 1 94.69 94 GLY A C 1
ATOM 777 O O . GLY A 1 94 ? 0.84 14.148 -6.223 1 94.69 94 GLY A O 1
ATOM 778 N N . ARG A 1 95 ? 0.353 14.945 -4.191 1 95.31 95 ARG A N 1
ATOM 779 C CA . ARG A 1 95 ? 1.321 16.031 -4.309 1 95.31 95 ARG A CA 1
ATOM 780 C C . ARG A 1 95 ? 2.676 15.617 -3.74 1 95.31 95 ARG A C 1
ATOM 782 O O . ARG A 1 95 ? 3.123 16.156 -2.73 1 95.31 95 ARG A O 1
ATOM 789 N N . VAL A 1 96 ? 3.363 14.781 -4.449 1 95.62 96 VAL A N 1
ATOM 790 C CA . VAL A 1 96 ? 4.539 14.07 -3.947 1 95.62 96 VAL A CA 1
ATOM 791 C C . VAL A 1 96 ? 5.723 15.031 -3.877 1 95.62 96 VAL A C 1
ATOM 793 O O . VAL A 1 96 ? 6.582 14.906 -3 1 95.62 96 VAL A O 1
ATOM 796 N N . ASP A 1 97 ? 5.773 16.016 -4.73 1 96.69 97 ASP A N 1
ATOM 797 C CA . ASP A 1 97 ? 6.871 16.984 -4.688 1 96.69 97 ASP A CA 1
ATOM 798 C C . ASP A 1 97 ? 6.883 17.75 -3.367 1 96.69 97 ASP A C 1
ATOM 800 O O . ASP A 1 97 ? 7.941 17.953 -2.773 1 96.69 97 ASP A O 1
ATOM 804 N N . LEU A 1 98 ? 5.695 18.156 -2.961 1 95.5 98 LEU A N 1
ATOM 805 C CA . LEU A 1 98 ? 5.602 18.797 -1.656 1 95.5 98 LEU A CA 1
ATOM 806 C C . LEU A 1 98 ? 5.98 17.828 -0.541 1 95.5 98 LEU A C 1
ATOM 808 O O . LEU A 1 98 ? 6.633 18.219 0.432 1 95.5 98 LEU A O 1
ATOM 812 N N . GLY A 1 99 ? 5.578 16.562 -0.656 1 95.75 99 GLY A N 1
ATOM 813 C CA . GLY A 1 99 ? 6 15.547 0.287 1 95.75 99 GLY A CA 1
ATOM 814 C C . GLY A 1 99 ? 7.508 15.422 0.399 1 95.75 99 GLY A C 1
ATOM 815 O O . GLY A 1 99 ? 8.055 15.352 1.504 1 95.75 99 GLY A O 1
ATOM 816 N N . LEU A 1 100 ? 8.117 15.438 -0.709 1 96.31 100 LEU A N 1
ATOM 817 C CA . LEU A 1 100 ? 9.57 15.32 -0.747 1 96.31 100 LEU A CA 1
ATOM 818 C C . LEU A 1 100 ? 10.234 16.547 -0.119 1 96.31 100 LEU A C 1
ATOM 820 O O . LEU A 1 100 ? 11.258 16.422 0.556 1 96.31 100 LEU A O 1
ATOM 824 N N . GLU A 1 101 ? 9.68 17.672 -0.38 1 95.62 101 GLU A N 1
ATOM 825 C CA . GLU A 1 101 ? 10.211 18.891 0.232 1 95.62 101 GLU A CA 1
ATOM 826 C C . GLU A 1 101 ? 10.141 18.812 1.755 1 95.62 101 GLU A C 1
ATOM 828 O O . GLU A 1 101 ? 11.086 19.188 2.443 1 95.62 101 GLU A O 1
ATOM 833 N N . LEU A 1 102 ? 9.055 18.359 2.244 1 95.38 102 LEU A N 1
ATOM 834 C CA . LEU A 1 102 ? 8.875 18.219 3.686 1 95.38 102 LEU A CA 1
ATOM 835 C C . LEU A 1 102 ? 9.789 17.156 4.254 1 95.38 102 LEU A C 1
ATOM 837 O O . LEU A 1 102 ? 10.305 17.297 5.363 1 95.38 102 LEU A O 1
ATOM 841 N N . TRP A 1 103 ? 9.977 16.078 3.514 1 95.56 103 TRP A N 1
ATOM 842 C CA . TRP A 1 103 ? 10.938 15.031 3.854 1 95.56 103 TRP A CA 1
ATOM 843 C C . TRP A 1 103 ? 12.336 15.609 4.035 1 95.56 103 TRP A C 1
ATOM 845 O O . TRP A 1 103 ? 13 15.352 5.047 1 95.56 103 TRP A O 1
ATOM 855 N N . GLU A 1 104 ? 12.719 16.422 3.092 1 94.25 104 GLU A N 1
ATOM 856 C CA . GLU A 1 104 ? 14.039 17.047 3.164 1 94.25 104 GLU A CA 1
ATOM 857 C C . GLU A 1 104 ? 14.117 18.016 4.332 1 94.25 104 GLU A C 1
ATOM 859 O O . GLU A 1 104 ? 15.164 18.141 4.973 1 94.25 104 GLU A O 1
ATOM 864 N N . PHE A 1 105 ? 13.078 18.734 4.516 1 94.31 105 PHE A N 1
ATOM 865 C CA . PHE A 1 105 ? 13.008 19.656 5.637 1 94.31 105 PHE A CA 1
ATOM 866 C C . PHE A 1 105 ? 13.258 18.938 6.957 1 94.31 105 PHE A C 1
ATOM 868 O O . PHE A 1 105 ? 14.039 19.406 7.789 1 94.31 105 PHE A O 1
ATOM 875 N N . LEU A 1 106 ? 12.633 17.75 7.164 1 93.5 106 LEU A N 1
ATOM 876 C CA . LEU A 1 106 ? 12.797 16.969 8.383 1 93.5 106 LEU A CA 1
ATOM 877 C C . LEU A 1 106 ? 14.227 16.484 8.531 1 93.5 106 LEU A C 1
ATOM 879 O O . LEU A 1 106 ? 14.82 16.578 9.609 1 93.5 106 LEU A O 1
ATOM 883 N N . LEU A 1 107 ? 14.734 16 7.496 1 91.31 107 LEU A N 1
ATOM 884 C CA . LEU A 1 107 ? 16.109 15.508 7.523 1 91.31 107 LEU A CA 1
ATOM 885 C C . LEU A 1 107 ? 17.094 16.625 7.828 1 91.31 107 LEU A C 1
ATOM 887 O O . LEU A 1 107 ? 18.047 16.438 8.578 1 91.31 107 LEU A O 1
ATOM 891 N N . GLY A 1 108 ? 16.828 17.703 7.164 1 91.44 108 GLY A N 1
ATOM 892 C CA . GLY A 1 108 ? 17.672 18.859 7.395 1 91.44 108 GLY A CA 1
ATOM 893 C C . GLY A 1 108 ? 17.688 19.312 8.844 1 91.44 108 GLY A C 1
ATOM 894 O O . GLY A 1 108 ? 18.703 19.844 9.328 1 91.44 108 GLY A O 1
ATOM 895 N N . LYS A 1 109 ? 16.688 19.078 9.609 1 91.38 109 LYS A N 1
ATOM 896 C CA . LYS A 1 109 ? 16.594 19.453 11.016 1 91.38 109 LYS A CA 1
ATOM 897 C C . LYS A 1 109 ? 17.156 18.359 11.906 1 91.38 109 LYS A C 1
ATOM 899 O O . LYS A 1 109 ? 17.125 18.469 13.133 1 91.38 109 LYS A O 1
ATOM 904 N N . GLY A 1 110 ? 17.641 17.312 11.242 1 88.19 110 GLY A N 1
ATOM 905 C CA . GLY A 1 110 ? 18.219 16.203 11.977 1 88.19 110 GLY A CA 1
ATOM 906 C C . GLY A 1 110 ? 17.172 15.211 12.477 1 88.19 110 GLY A C 1
ATOM 907 O O . GLY A 1 110 ? 17.484 14.32 13.266 1 88.19 110 GLY A O 1
ATOM 908 N N . CYS A 1 111 ? 16 15.445 12.07 1 88.56 111 CYS A N 1
ATOM 909 C CA . CYS A 1 111 ? 14.914 14.555 12.469 1 88.56 111 CYS A CA 1
ATOM 910 C C . CYS A 1 111 ? 14.711 13.453 11.43 1 88.56 111 CYS A C 1
ATOM 912 O O . CYS A 1 111 ? 14.867 13.688 10.234 1 88.56 111 CYS A O 1
ATOM 914 N N . CYS A 1 112 ? 14.414 12.242 11.914 1 85.12 112 CYS A N 1
ATOM 915 C CA . CYS A 1 112 ? 14.086 11.133 11.023 1 85.12 112 CYS A CA 1
ATOM 916 C C . CYS A 1 112 ? 12.578 10.938 10.922 1 85.12 112 CYS A C 1
ATOM 918 O O . CYS A 1 112 ? 11.898 10.805 11.938 1 85.12 112 CYS A O 1
ATOM 920 N N . PRO A 1 113 ? 12.125 10.969 9.688 1 86.5 113 PRO A N 1
ATOM 921 C CA . PRO A 1 113 ? 10.688 10.734 9.539 1 86.5 113 PRO A CA 1
ATOM 922 C C . PRO A 1 113 ? 10.242 9.391 10.109 1 86.5 113 PRO A C 1
ATOM 924 O O . PRO A 1 113 ? 11.016 8.422 10.094 1 86.5 113 PRO A O 1
ATOM 927 N N . HIS A 1 114 ? 9.031 9.344 10.664 1 88.06 114 HIS A N 1
ATOM 928 C CA . HIS A 1 114 ? 8.445 8.109 11.172 1 88.06 114 HIS A CA 1
ATOM 929 C C . HIS A 1 114 ? 8.195 7.105 10.047 1 88.06 114 HIS A C 1
ATOM 931 O O . HIS A 1 114 ? 8.047 7.492 8.891 1 88.06 114 HIS A O 1
ATOM 937 N N . ARG A 1 115 ? 8.141 5.879 10.422 1 88.19 115 ARG A N 1
ATOM 938 C CA . ARG A 1 115 ? 8.031 4.773 9.477 1 88.19 115 ARG A CA 1
ATOM 939 C C . ARG A 1 115 ? 6.785 4.91 8.617 1 88.19 115 ARG A C 1
ATOM 941 O O . ARG A 1 115 ? 6.82 4.645 7.41 1 88.19 115 ARG A O 1
ATOM 948 N N . HIS A 1 116 ? 5.738 5.395 9.172 1 88.5 116 HIS A N 1
ATOM 949 C CA . HIS A 1 116 ? 4.48 5.48 8.438 1 88.5 116 HIS A CA 1
ATOM 950 C C . HIS A 1 116 ? 4.527 6.594 7.391 1 88.5 116 HIS A C 1
ATOM 952 O O . HIS A 1 116 ? 3.902 6.484 6.336 1 88.5 116 HIS A O 1
ATOM 958 N N . ALA A 1 117 ? 5.172 7.648 7.758 1 89.75 117 ALA A N 1
ATOM 959 C CA . ALA A 1 117 ? 5.324 8.742 6.805 1 89.75 117 ALA A CA 1
ATOM 960 C C . ALA A 1 117 ? 6.156 8.305 5.602 1 89.75 117 ALA A C 1
ATOM 962 O O . ALA A 1 117 ? 5.836 8.648 4.461 1 89.75 117 ALA A O 1
ATOM 963 N N . LEU A 1 118 ? 7.258 7.59 5.906 1 92.69 118 LEU A N 1
ATOM 964 C CA . LEU A 1 118 ? 8.07 7.055 4.82 1 92.69 118 LEU A CA 1
ATOM 965 C C . LEU A 1 118 ? 7.254 6.109 3.945 1 92.69 118 LEU A C 1
ATOM 967 O O . LEU A 1 118 ? 7.363 6.145 2.717 1 92.69 118 LEU A O 1
ATOM 971 N N . ASP A 1 119 ? 6.406 5.312 4.59 1 93.19 119 ASP A N 1
ATOM 972 C CA . ASP A 1 119 ? 5.562 4.383 3.84 1 93.19 119 ASP A CA 1
ATOM 973 C C . ASP A 1 119 ? 4.66 5.129 2.861 1 93.19 119 ASP A C 1
ATOM 975 O O . ASP A 1 119 ? 4.527 4.73 1.702 1 93.19 119 ASP A O 1
ATOM 979 N N . SER A 1 120 ? 4.004 6.137 3.326 1 93.25 120 SER A N 1
ATOM 980 C CA . SER A 1 120 ? 3.088 6.922 2.502 1 93.25 120 SER A CA 1
ATOM 981 C C . SER A 1 120 ? 3.826 7.602 1.354 1 93.25 120 SER A C 1
ATOM 983 O O . SER A 1 120 ? 3.352 7.602 0.216 1 93.25 120 SER A O 1
ATOM 985 N N . LEU A 1 121 ? 4.926 8.203 1.681 1 95.88 121 LEU A N 1
ATOM 986 C CA . LEU A 1 121 ? 5.727 8.883 0.665 1 95.88 121 LEU A CA 1
ATOM 987 C C . LEU A 1 121 ? 6.191 7.898 -0.402 1 95.88 121 LEU A C 1
ATOM 989 O O . LEU A 1 121 ? 6.051 8.156 -1.599 1 95.88 121 LEU A O 1
ATOM 993 N N . ALA A 1 122 ? 6.719 6.793 0.02 1 96.25 122 ALA A N 1
ATOM 994 C CA . ALA A 1 122 ? 7.223 5.773 -0.895 1 96.25 122 ALA A CA 1
ATOM 995 C C . ALA A 1 122 ? 6.109 5.234 -1.787 1 96.25 122 ALA A C 1
ATOM 997 O O . ALA A 1 122 ? 6.301 5.059 -2.992 1 96.25 122 ALA A O 1
ATOM 998 N N . LYS A 1 123 ? 5.055 4.926 -1.151 1 94.5 123 LYS A N 1
ATOM 999 C CA . LYS A 1 123 ? 3.916 4.434 -1.924 1 94.5 123 LYS A CA 1
ATOM 1000 C C . LYS A 1 123 ? 3.541 5.414 -3.033 1 94.5 123 LYS A C 1
ATOM 1002 O O . LYS A 1 123 ? 3.352 5.016 -4.184 1 94.5 123 LYS A O 1
ATOM 1007 N N . GLU A 1 124 ? 3.357 6.637 -2.713 1 96.12 124 GLU A N 1
ATOM 1008 C CA . GLU A 1 124 ? 2.957 7.645 -3.689 1 96.12 124 GLU A CA 1
ATOM 1009 C C . GLU A 1 124 ? 4.012 7.809 -4.777 1 96.12 124 GLU A C 1
ATOM 1011 O O . GLU A 1 124 ? 3.684 7.875 -5.965 1 96.12 124 GLU A O 1
ATOM 1016 N N . LEU A 1 125 ? 5.273 7.859 -4.387 1 97.25 125 LEU A N 1
ATOM 1017 C CA . LEU A 1 125 ? 6.367 7.961 -5.348 1 97.25 125 LEU A CA 1
ATOM 1018 C C . LEU A 1 125 ? 6.344 6.789 -6.324 1 97.25 125 LEU A C 1
ATOM 1020 O O . LEU A 1 125 ? 6.41 6.984 -7.539 1 97.25 125 LEU A O 1
ATOM 1024 N N . CYS A 1 126 ? 6.199 5.613 -5.773 1 96.62 126 CYS A N 1
ATOM 1025 C CA . CYS A 1 126 ? 6.219 4.41 -6.598 1 96.62 126 CYS A CA 1
ATOM 1026 C C . CYS A 1 126 ? 5.016 4.367 -7.531 1 96.62 126 CYS A C 1
ATOM 1028 O O . CYS A 1 126 ? 5.148 4.02 -8.703 1 96.62 126 CYS A O 1
ATOM 1030 N N . CYS A 1 127 ? 3.873 4.754 -7.023 1 95.31 127 CYS A N 1
ATOM 1031 C CA . CYS A 1 127 ? 2.664 4.77 -7.84 1 95.31 127 CYS A CA 1
ATOM 1032 C C . CYS A 1 127 ? 2.795 5.762 -8.984 1 95.31 127 CYS A C 1
ATOM 1034 O O . CYS A 1 127 ? 2.223 5.559 -10.062 1 95.31 127 CYS A O 1
ATOM 1036 N N . GLN A 1 128 ? 3.541 6.742 -8.773 1 95.56 128 GLN A N 1
ATOM 1037 C CA . GLN A 1 128 ? 3.715 7.75 -9.82 1 95.56 128 GLN A CA 1
ATOM 1038 C C . GLN A 1 128 ? 4.906 7.418 -10.711 1 95.56 128 GLN A C 1
ATOM 1040 O O . GLN A 1 128 ? 5.312 8.227 -11.547 1 95.56 128 GLN A O 1
ATOM 1045 N N . GLY A 1 129 ? 5.566 6.285 -10.484 1 94.81 129 GLY A N 1
ATOM 1046 C CA . GLY A 1 129 ? 6.652 5.824 -11.336 1 94.81 129 GLY A CA 1
ATOM 1047 C C . GLY A 1 129 ? 8.008 6.359 -10.914 1 94.81 129 GLY A C 1
ATOM 1048 O O . GLY A 1 129 ? 8.992 6.211 -11.633 1 94.81 129 GLY A O 1
ATOM 1049 N N . ARG A 1 130 ? 8.039 7.055 -9.836 1 96.75 130 ARG A N 1
ATOM 1050 C CA . ARG A 1 130 ? 9.289 7.602 -9.32 1 96.75 130 ARG A CA 1
ATOM 1051 C C . ARG A 1 130 ? 9.93 6.652 -8.312 1 96.75 130 ARG A C 1
ATOM 1053 O O . ARG A 1 130 ? 10.219 7.043 -7.18 1 96.75 130 ARG A O 1
ATOM 1060 N N . VAL A 1 131 ? 10.25 5.465 -8.727 1 97.56 131 VAL A N 1
ATOM 1061 C CA . VAL A 1 131 ? 10.727 4.383 -7.875 1 97.56 131 VAL A CA 1
ATOM 1062 C C . VAL A 1 131 ? 12.133 4.703 -7.375 1 97.56 131 VAL A C 1
ATOM 1064 O O . VAL A 1 131 ? 12.477 4.402 -6.227 1 97.56 131 VAL A O 1
ATOM 1067 N N . SER A 1 132 ? 12.906 5.332 -8.211 1 97.56 132 SER A N 1
ATOM 1068 C CA . SER A 1 132 ? 14.266 5.688 -7.82 1 97.56 132 SER A CA 1
ATOM 1069 C C . SER A 1 132 ? 14.266 6.688 -6.668 1 97.56 132 SER A C 1
ATOM 1071 O O . SER A 1 132 ? 15.102 6.605 -5.766 1 97.56 132 SER A O 1
ATOM 1073 N N . ASP A 1 133 ? 13.367 7.648 -6.738 1 97.38 133 ASP A N 1
ATOM 1074 C CA . ASP A 1 133 ? 13.25 8.594 -5.637 1 97.38 133 ASP A CA 1
ATOM 1075 C C . ASP A 1 133 ? 12.883 7.887 -4.336 1 97.38 133 ASP A C 1
ATOM 1077 O O . ASP A 1 133 ? 13.414 8.219 -3.27 1 97.38 133 ASP A O 1
ATOM 1081 N N . ALA A 1 134 ? 11.93 6.965 -4.406 1 97.88 134 ALA A N 1
ATOM 1082 C CA . ALA A 1 134 ? 11.562 6.184 -3.23 1 97.88 134 ALA A CA 1
ATOM 1083 C C . ALA A 1 134 ? 12.766 5.418 -2.682 1 97.88 134 ALA A C 1
ATOM 1085 O O . ALA A 1 134 ? 13.008 5.422 -1.473 1 97.88 134 ALA A O 1
ATOM 1086 N N . TYR A 1 135 ? 13.461 4.797 -3.561 1 98.19 135 TYR A N 1
ATOM 1087 C CA . TYR A 1 135 ? 14.664 4.066 -3.195 1 98.19 135 TYR A CA 1
ATOM 1088 C C . TYR A 1 135 ? 15.633 4.961 -2.432 1 98.19 135 TYR A C 1
ATOM 1090 O O . TYR A 1 135 ? 16.203 4.551 -1.418 1 98.19 135 TYR A O 1
ATOM 1098 N N . GLU A 1 136 ? 15.836 6.145 -2.934 1 97.25 136 GLU A N 1
ATOM 1099 C CA . GLU A 1 136 ? 16.75 7.074 -2.283 1 97.25 136 GLU A CA 1
ATOM 1100 C C . GLU A 1 136 ? 16.281 7.43 -0.877 1 97.25 136 GLU A C 1
ATOM 1102 O O . GLU A 1 136 ? 17.094 7.582 0.038 1 97.25 136 GLU A O 1
ATOM 1107 N N . CYS A 1 137 ? 15.016 7.586 -0.657 1 96.75 137 CYS A N 1
ATOM 1108 C CA . CYS A 1 137 ? 14.484 7.867 0.671 1 96.75 137 CYS A CA 1
ATOM 1109 C C . CYS A 1 137 ? 14.797 6.734 1.639 1 96.75 137 CYS A C 1
ATOM 1111 O O . CYS A 1 137 ? 15.227 6.98 2.77 1 96.75 137 CYS A O 1
ATOM 1113 N N . PHE A 1 138 ? 14.617 5.492 1.224 1 96.94 138 PHE A N 1
ATOM 1114 C CA . PHE A 1 138 ? 14.914 4.34 2.068 1 96.94 138 PHE A CA 1
ATOM 1115 C C . PHE A 1 138 ? 16.406 4.266 2.371 1 96.94 138 PHE A C 1
ATOM 1117 O O . PHE A 1 138 ? 16.797 3.977 3.502 1 96.94 138 PHE A O 1
ATOM 1124 N N . LYS A 1 139 ? 17.156 4.508 1.347 1 95.88 139 LYS A N 1
ATOM 1125 C CA . LYS A 1 139 ? 18.609 4.492 1.508 1 95.88 139 LYS A CA 1
ATOM 1126 C C . LYS A 1 139 ? 19.062 5.496 2.566 1 95.88 139 LYS A C 1
ATOM 1128 O O . LYS A 1 139 ? 19.922 5.188 3.395 1 95.88 139 LYS A O 1
ATOM 1133 N N . GLN A 1 140 ? 18.484 6.645 2.557 1 93.94 140 GLN A N 1
ATOM 1134 C CA . GLN A 1 140 ? 18.828 7.684 3.527 1 93.94 140 GLN A CA 1
ATOM 1135 C C . GLN A 1 140 ? 18.5 7.234 4.949 1 93.94 140 GLN A C 1
ATOM 1137 O O . GLN A 1 140 ? 19.266 7.492 5.879 1 93.94 140 GLN A O 1
ATOM 1142 N N . ILE A 1 141 ? 17.375 6.59 5.156 1 94.06 141 ILE A N 1
ATOM 1143 C CA . ILE A 1 141 ? 16.969 6.105 6.469 1 94.06 141 ILE A CA 1
ATOM 1144 C C . ILE A 1 141 ? 17.953 5.047 6.957 1 94.06 141 ILE A C 1
ATOM 1146 O O . ILE A 1 141 ? 18.406 5.094 8.102 1 94.06 141 ILE A O 1
ATOM 1150 N N . VAL A 1 142 ? 18.281 4.125 6.102 1 93.75 142 VAL A N 1
ATOM 1151 C CA . VAL A 1 142 ? 19.188 3.035 6.445 1 93.75 142 VAL A CA 1
ATOM 1152 C C . VAL A 1 142 ? 20.578 3.594 6.766 1 93.75 142 VAL A C 1
ATOM 1154 O O . VAL A 1 142 ? 21.219 3.15 7.719 1 93.75 142 VAL A O 1
ATOM 1157 N N . LYS A 1 143 ? 21 4.543 6.016 1 91.62 143 LYS A N 1
ATOM 1158 C CA . LYS A 1 143 ? 22.312 5.156 6.234 1 91.62 143 LYS A CA 1
ATOM 1159 C C . LYS A 1 143 ? 22.375 5.855 7.59 1 91.62 143 LYS A C 1
ATOM 1161 O O . LYS A 1 143 ? 23.453 6.023 8.164 1 91.62 143 LYS A O 1
ATOM 1166 N N . ARG A 1 144 ? 21.266 6.246 8.086 1 90.25 144 ARG A N 1
ATOM 1167 C CA . ARG A 1 144 ? 21.188 6.895 9.391 1 90.25 144 ARG A CA 1
ATOM 1168 C C . ARG A 1 144 ? 21.094 5.863 10.508 1 90.25 144 ARG A C 1
ATOM 1170 O O . ARG A 1 144 ? 20.953 6.223 11.68 1 90.25 144 ARG A O 1
ATOM 1177 N N . GLY A 1 145 ? 21.078 4.559 10.086 1 90.62 145 GLY A N 1
ATOM 1178 C CA . GLY A 1 145 ? 21.094 3.479 11.062 1 90.62 145 GLY A CA 1
ATOM 1179 C C . GLY A 1 145 ? 19.719 3.068 11.531 1 90.62 145 GLY A C 1
ATOM 1180 O O . GLY A 1 145 ? 19.562 2.467 12.594 1 90.62 145 GLY A O 1
ATOM 1181 N N . ARG A 1 146 ? 18.734 3.404 10.82 1 91.94 146 ARG A N 1
ATOM 1182 C CA . ARG A 1 146 ? 17.359 3.064 11.203 1 91.94 146 ARG A CA 1
ATOM 1183 C C . ARG A 1 146 ? 16.766 2.062 10.227 1 91.94 146 ARG A C 1
ATOM 1185 O O . ARG A 1 146 ? 17.016 2.123 9.023 1 91.94 146 ARG A O 1
ATOM 1192 N N . LEU A 1 147 ? 15.953 1.179 10.805 1 93.06 147 LEU A N 1
ATOM 1193 C CA . LEU A 1 147 ? 15.281 0.185 9.977 1 93.06 147 LEU A CA 1
ATOM 1194 C C . LEU A 1 147 ? 13.914 0.688 9.523 1 93.06 147 LEU A C 1
ATOM 1196 O O . LEU A 1 147 ? 13.078 1.062 10.352 1 93.06 147 LEU A O 1
ATOM 1200 N N . PRO A 1 148 ? 13.727 0.768 8.25 1 94.19 148 PRO A N 1
ATOM 1201 C CA . PRO A 1 148 ? 12.375 1.079 7.773 1 94.19 148 PRO A CA 1
ATOM 1202 C C . PRO A 1 148 ? 11.359 -0.007 8.133 1 94.19 148 PRO A C 1
ATOM 1204 O O . PRO A 1 148 ? 11.742 -1.08 8.602 1 94.19 148 PRO A O 1
ATOM 1207 N N . SER A 1 149 ? 10.094 0.342 7.953 1 93.88 149 SER A N 1
ATOM 1208 C CA . SER A 1 149 ? 9.047 -0.642 8.227 1 93.88 149 SER A CA 1
ATOM 1209 C C . SER A 1 149 ? 9.117 -1.802 7.238 1 93.88 149 SER A C 1
ATOM 1211 O O . SER A 1 149 ? 9.516 -1.622 6.086 1 93.88 149 SER A O 1
ATOM 1213 N N . GLU A 1 150 ? 8.703 -2.977 7.668 1 92.81 150 GLU A N 1
ATOM 1214 C CA . GLU A 1 150 ? 8.664 -4.148 6.797 1 92.81 150 GLU A CA 1
ATOM 1215 C C . GLU A 1 150 ? 7.754 -3.918 5.594 1 92.81 150 GLU A C 1
ATOM 1217 O O . GLU A 1 150 ? 8.078 -4.332 4.48 1 92.81 150 GLU A O 1
ATOM 1222 N N . ARG A 1 151 ? 6.633 -3.293 5.855 1 90.19 151 ARG A N 1
ATOM 1223 C CA . ARG A 1 151 ? 5.672 -2.998 4.797 1 90.19 151 ARG A CA 1
ATOM 1224 C C . ARG A 1 151 ? 6.289 -2.092 3.736 1 90.19 151 ARG A C 1
ATOM 1226 O O . ARG A 1 151 ? 6.098 -2.311 2.539 1 90.19 151 ARG A O 1
ATOM 1233 N N . GLY A 1 152 ? 6.918 -1.098 4.219 1 94.38 152 GLY A N 1
ATOM 1234 C CA . GLY A 1 152 ? 7.578 -0.198 3.289 1 94.38 152 GLY A CA 1
ATOM 1235 C C . GLY A 1 152 ? 8.648 -0.881 2.455 1 94.38 152 GLY A C 1
ATOM 1236 O O . GLY A 1 152 ? 8.758 -0.632 1.252 1 94.38 152 GLY A O 1
ATOM 1237 N N . VAL A 1 153 ? 9.445 -1.695 3.107 1 96.12 153 VAL A N 1
ATOM 1238 C CA . VAL A 1 153 ? 10.508 -2.412 2.414 1 96.12 153 VAL A CA 1
ATOM 1239 C C . VAL A 1 153 ? 9.906 -3.334 1.355 1 96.12 153 VAL A C 1
ATOM 1241 O O . VAL A 1 153 ? 10.391 -3.377 0.219 1 96.12 153 VAL A O 1
ATOM 1244 N N . GLN A 1 154 ? 8.906 -4.023 1.738 1 93.75 154 GLN A N 1
ATOM 1245 C CA . GLN A 1 154 ? 8.258 -4.918 0.788 1 93.75 154 GLN A CA 1
ATOM 1246 C C . GLN A 1 154 ? 7.715 -4.145 -0.413 1 93.75 154 GLN A C 1
ATOM 1248 O O . GLN A 1 154 ? 7.852 -4.59 -1.556 1 93.75 154 GLN A O 1
ATOM 1253 N N . LEU A 1 155 ? 7.043 -3.127 -0.122 1 94.88 155 LEU A N 1
ATOM 1254 C CA . LEU A 1 155 ? 6.512 -2.281 -1.185 1 94.88 155 LEU A CA 1
ATOM 1255 C C . LEU A 1 155 ? 7.617 -1.851 -2.143 1 94.88 155 LEU A C 1
ATOM 1257 O O . LEU A 1 155 ? 7.473 -1.979 -3.359 1 94.88 155 LEU A O 1
ATOM 1261 N N . LEU A 1 156 ? 8.703 -1.32 -1.579 1 97.06 156 LEU A N 1
ATOM 1262 C CA . LEU A 1 156 ? 9.82 -0.872 -2.402 1 97.06 156 LEU A CA 1
ATOM 1263 C C . LEU A 1 156 ? 10.375 -2.02 -3.24 1 97.06 156 LEU A C 1
ATOM 1265 O O . LEU A 1 156 ? 10.625 -1.857 -4.438 1 97.06 156 LEU A O 1
ATOM 1269 N N . GLU A 1 157 ? 10.547 -3.166 -2.662 1 96.31 157 GLU A N 1
ATOM 1270 C CA . GLU A 1 157 ? 11.078 -4.324 -3.375 1 96.31 157 GLU A CA 1
ATOM 1271 C C . GLU A 1 157 ? 10.164 -4.719 -4.539 1 96.31 157 GLU A C 1
ATOM 1273 O O . GLU A 1 157 ? 10.648 -5.031 -5.629 1 96.31 157 GLU A O 1
ATOM 1278 N N . ASP A 1 158 ? 8.938 -4.746 -4.273 1 94.62 158 ASP A N 1
ATOM 1279 C CA . ASP A 1 158 ? 7.98 -5.102 -5.32 1 94.62 158 ASP A CA 1
ATOM 1280 C C . ASP A 1 158 ? 8.086 -4.145 -6.508 1 94.62 158 ASP A C 1
ATOM 1282 O O . ASP A 1 158 ? 8.07 -4.574 -7.66 1 94.62 158 ASP A O 1
ATOM 1286 N N . PHE A 1 159 ? 8.195 -2.914 -6.234 1 96.88 159 PHE A N 1
ATOM 1287 C CA . PHE A 1 159 ? 8.227 -1.935 -7.312 1 96.88 159 PHE A CA 1
ATOM 1288 C C . PHE A 1 159 ? 9.57 -1.98 -8.039 1 96.88 159 PHE A C 1
ATOM 1290 O O . PHE A 1 159 ? 9.633 -1.763 -9.25 1 96.88 159 PHE A O 1
ATOM 1297 N N . LEU A 1 160 ? 10.617 -2.17 -7.316 1 97.19 160 LEU A N 1
ATOM 1298 C CA . LEU A 1 160 ? 11.906 -2.33 -7.977 1 97.19 160 LEU A CA 1
ATOM 1299 C C . LEU A 1 160 ? 11.906 -3.557 -8.883 1 97.19 160 LEU A C 1
ATOM 1301 O O . LEU A 1 160 ? 12.461 -3.521 -9.984 1 97.19 160 LEU A O 1
ATOM 1305 N N . TRP A 1 161 ? 11.352 -4.602 -8.352 1 96 161 TRP A N 1
ATOM 1306 C CA . TRP A 1 161 ? 11.219 -5.812 -9.156 1 96 161 TRP A CA 1
ATOM 1307 C C . TRP A 1 161 ? 10.383 -5.555 -10.398 1 96 161 TRP A C 1
ATOM 1309 O O . TRP A 1 161 ? 10.742 -5.977 -11.5 1 96 161 TRP A O 1
ATOM 1319 N N . LYS A 1 162 ? 9.266 -4.926 -10.195 1 94.69 162 LYS A N 1
ATOM 1320 C CA . LYS A 1 162 ? 8.398 -4.547 -11.305 1 94.69 162 LYS A CA 1
ATOM 1321 C C . LYS A 1 162 ? 9.156 -3.719 -12.336 1 94.69 162 LYS A C 1
ATOM 1323 O O . LYS A 1 162 ? 8.961 -3.895 -13.539 1 94.69 162 LYS A O 1
ATOM 1328 N N . ALA A 1 163 ? 10.016 -2.846 -11.867 1 95 163 ALA A N 1
ATOM 1329 C CA . ALA A 1 163 ? 10.797 -1.967 -12.734 1 95 163 ALA A CA 1
ATOM 1330 C C . ALA A 1 163 ? 12.031 -2.684 -13.266 1 95 163 ALA A C 1
ATOM 1332 O O . ALA A 1 163 ? 12.805 -2.107 -14.039 1 95 163 ALA A O 1
ATOM 1333 N N . GLU A 1 164 ? 12.312 -3.916 -12.828 1 94.25 164 GLU A N 1
ATOM 1334 C CA . GLU A 1 164 ? 13.453 -4.73 -13.234 1 94.25 164 GLU A CA 1
ATOM 1335 C C . GLU A 1 164 ? 14.773 -4.047 -12.906 1 94.25 164 GLU A C 1
ATOM 1337 O O . GLU A 1 164 ? 15.703 -4.055 -13.719 1 94.25 164 GLU A O 1
ATOM 1342 N N . ASP A 1 165 ? 14.688 -3.258 -11.891 1 95.81 165 ASP A N 1
ATOM 1343 C CA . ASP A 1 165 ? 15.922 -2.662 -11.383 1 95.81 165 ASP A CA 1
ATOM 1344 C C . ASP A 1 165 ? 16.609 -3.598 -10.398 1 95.81 165 ASP A C 1
ATOM 1346 O O . ASP A 1 165 ? 16.578 -3.373 -9.188 1 95.81 165 ASP A O 1
ATOM 1350 N N . GLY A 1 166 ? 17.312 -4.555 -10.898 1 93.94 166 GLY A N 1
ATOM 1351 C CA . GLY A 1 166 ? 17.969 -5.578 -10.102 1 93.94 166 GLY A CA 1
ATOM 1352 C C . GLY A 1 166 ? 19.094 -5.031 -9.242 1 93.94 166 GLY A C 1
ATOM 1353 O O . GLY A 1 166 ? 19.359 -5.531 -8.148 1 93.94 166 GLY A O 1
ATOM 1354 N N . GLU A 1 167 ? 19.734 -4.051 -9.727 1 96.69 167 GLU A N 1
ATOM 1355 C CA . GLU A 1 167 ? 20.859 -3.473 -9 1 96.69 167 GLU A CA 1
ATOM 1356 C C . GLU A 1 167 ? 20.391 -2.807 -7.707 1 96.69 167 GLU A C 1
ATOM 1358 O O . GLU A 1 167 ? 20.953 -3.057 -6.637 1 96.69 167 GLU A O 1
ATOM 1363 N N . LYS A 1 168 ? 19.406 -1.943 -7.773 1 96.81 168 LYS A N 1
ATOM 1364 C CA . LYS A 1 168 ? 18.875 -1.282 -6.578 1 96.81 168 LYS A CA 1
ATOM 1365 C C . LYS A 1 168 ? 18.25 -2.291 -5.625 1 96.81 168 LYS A C 1
ATOM 1367 O O . LYS A 1 168 ? 18.297 -2.123 -4.406 1 96.81 168 LYS A O 1
ATOM 1372 N N . LEU A 1 169 ? 17.609 -3.309 -6.172 1 96.5 169 LEU A N 1
ATOM 1373 C CA . LEU A 1 169 ? 17.016 -4.367 -5.352 1 96.5 169 LEU A CA 1
ATOM 1374 C C . LEU A 1 169 ? 18.094 -5.059 -4.52 1 96.5 169 LEU A C 1
ATOM 1376 O O . LEU A 1 169 ? 17.938 -5.223 -3.307 1 96.5 169 LEU A O 1
ATOM 1380 N N . LYS A 1 170 ? 19.156 -5.43 -5.129 1 96.5 170 LYS A N 1
ATOM 1381 C CA . LYS A 1 170 ? 20.266 -6.086 -4.43 1 96.5 170 LYS A CA 1
ATOM 1382 C C . LYS A 1 170 ? 20.875 -5.16 -3.389 1 96.5 170 LYS A C 1
ATOM 1384 O O . LYS A 1 170 ? 21.203 -5.594 -2.281 1 96.5 170 LYS A O 1
ATOM 1389 N N . GLU A 1 171 ? 21.078 -3.984 -3.807 1 97.38 171 GLU A N 1
ATOM 1390 C CA . GLU A 1 171 ? 21.703 -3.014 -2.918 1 97.38 171 GLU A CA 1
ATOM 1391 C C . GLU A 1 171 ? 20.891 -2.811 -1.647 1 97.38 171 GLU A C 1
ATOM 1393 O O . GLU A 1 171 ? 21.422 -2.826 -0.542 1 97.38 171 GLU A O 1
ATOM 1398 N N . ILE A 1 172 ? 19.547 -2.59 -1.777 1 96.75 172 ILE A N 1
ATOM 1399 C CA . ILE A 1 172 ? 18.734 -2.32 -0.607 1 96.75 172 ILE A CA 1
ATOM 1400 C C . ILE A 1 172 ? 18.703 -3.547 0.303 1 96.75 172 ILE A C 1
ATOM 1402 O O . ILE A 1 172 ? 18.703 -3.418 1.529 1 96.75 172 ILE A O 1
ATOM 1406 N N . ARG A 1 173 ? 18.641 -4.723 -0.256 1 95.06 173 ARG A N 1
ATOM 1407 C CA . ARG A 1 173 ? 18.672 -5.949 0.533 1 95.06 173 ARG A CA 1
ATOM 1408 C C . ARG A 1 173 ? 19.984 -6.074 1.302 1 95.06 173 ARG A C 1
ATOM 1410 O O . ARG A 1 173 ? 19.984 -6.438 2.48 1 95.06 173 ARG A O 1
ATOM 1417 N N . TYR A 1 174 ? 21.016 -5.762 0.587 1 96.25 174 TYR A N 1
ATOM 1418 C CA . TYR A 1 174 ? 22.328 -5.809 1.21 1 96.25 174 TYR A CA 1
ATOM 1419 C C . TYR A 1 174 ? 22.422 -4.832 2.377 1 96.25 174 TYR A C 1
ATOM 1421 O O . TYR A 1 174 ? 22.875 -5.191 3.461 1 96.25 174 TYR A O 1
ATOM 1429 N N . MET A 1 175 ? 22 -3.639 2.205 1 95.88 175 MET A N 1
ATOM 1430 C CA . MET A 1 175 ? 22.047 -2.6 3.23 1 95.88 175 MET A CA 1
ATOM 1431 C C . MET A 1 175 ? 21.219 -2.998 4.445 1 95.88 175 MET A C 1
ATOM 1433 O O . MET A 1 175 ? 21.641 -2.812 5.586 1 95.88 175 MET A O 1
ATOM 1437 N N . LEU A 1 176 ? 20.047 -3.516 4.191 1 95.62 176 LEU A N 1
ATOM 1438 C CA . LEU A 1 176 ? 19.156 -3.906 5.281 1 95.62 176 LEU A CA 1
ATOM 1439 C C . LEU A 1 176 ? 19.734 -5.078 6.062 1 95.62 176 LEU A C 1
ATOM 1441 O O . LEU A 1 176 ? 19.656 -5.109 7.293 1 95.62 176 LEU A O 1
ATOM 1445 N N . CYS A 1 177 ? 20.328 -6.031 5.391 1 94 177 CYS A N 1
ATOM 1446 C CA . CYS A 1 177 ? 20.953 -7.176 6.047 1 94 177 CYS A CA 1
ATOM 1447 C C . CYS A 1 177 ? 22.094 -6.73 6.938 1 94 177 CYS A C 1
ATOM 1449 O O . CYS A 1 177 ? 22.234 -7.211 8.062 1 94 177 CYS A O 1
ATOM 1451 N N . ASN A 1 178 ? 22.906 -5.879 6.402 1 93.62 178 ASN A N 1
ATOM 1452 C CA . ASN A 1 178 ? 24.047 -5.363 7.176 1 93.62 178 ASN A CA 1
ATOM 1453 C C . ASN A 1 178 ? 23.578 -4.613 8.414 1 93.62 178 ASN A C 1
ATOM 1455 O O . ASN A 1 178 ? 24.172 -4.738 9.484 1 93.62 178 ASN A O 1
ATOM 1459 N N . LEU A 1 179 ? 22.531 -3.848 8.234 1 92.44 179 LEU A N 1
ATOM 1460 C CA . LEU A 1 179 ? 22.016 -3.078 9.352 1 92.44 179 LEU A CA 1
ATOM 1461 C C . LEU A 1 179 ? 21.422 -4 10.414 1 92.44 179 LEU A C 1
ATOM 1463 O O . LEU A 1 179 ? 21.609 -3.785 11.609 1 92.44 179 LEU A O 1
ATOM 1467 N N . LYS A 1 180 ? 20.656 -4.988 10.047 1 89.62 180 LYS A N 1
ATOM 1468 C CA . LYS A 1 180 ? 20.047 -5.941 10.969 1 89.62 180 LYS A CA 1
ATOM 1469 C C . LYS A 1 180 ? 21.109 -6.73 11.727 1 89.62 180 LYS A C 1
ATOM 1471 O O . LYS A 1 180 ? 20.891 -7.129 12.867 1 89.62 180 LYS A O 1
ATOM 1476 N N . ALA A 1 181 ? 22.141 -7.004 11.008 1 86.06 181 ALA A N 1
ATOM 1477 C CA . ALA A 1 181 ? 23.25 -7.715 11.648 1 86.06 181 ALA A CA 1
ATOM 1478 C C . ALA A 1 181 ? 23.891 -6.863 12.742 1 86.06 181 ALA A C 1
ATOM 1480 O O . ALA A 1 181 ? 24.453 -7.391 13.703 1 86.06 181 ALA A O 1
ATOM 1481 N N . LEU A 1 182 ? 23.922 -5.648 12.508 1 77.12 182 LEU A N 1
ATOM 1482 C CA . LEU A 1 182 ? 24.516 -4.73 13.469 1 77.12 182 LEU A CA 1
ATOM 1483 C C . LEU A 1 182 ? 23.578 -4.488 14.648 1 77.12 182 LEU A C 1
ATOM 1485 O O . LEU A 1 182 ? 24.016 -4.07 15.719 1 77.12 182 LEU A O 1
ATOM 1489 N N . VAL A 1 183 ? 22.234 -4.566 14.461 1 68.69 183 VAL A N 1
ATOM 1490 C CA . VAL A 1 183 ? 21.266 -4.371 15.531 1 68.69 183 VAL A CA 1
ATOM 1491 C C . VAL A 1 183 ? 21.125 -5.66 16.344 1 68.69 183 VAL A C 1
ATOM 1493 O O . VAL A 1 183 ? 20.812 -6.719 15.781 1 68.69 183 VAL A O 1
ATOM 1496 N N . PRO A 1 184 ? 21.672 -5.797 17.484 1 55.75 184 PRO A N 1
ATOM 1497 C CA . PRO A 1 184 ? 21.531 -7.004 18.297 1 55.75 184 PRO A CA 1
ATOM 1498 C C . PRO A 1 184 ? 20.094 -7.492 18.375 1 55.75 184 PRO A C 1
ATOM 1500 O O . PRO A 1 184 ? 19.156 -6.688 18.281 1 55.75 184 PRO A O 1
ATOM 1503 N N . SER A 1 185 ? 19.781 -8.672 17.766 1 44.75 185 SER A N 1
ATOM 1504 C CA . SER A 1 185 ? 18.484 -9.289 18.031 1 44.75 185 SER A CA 1
ATOM 1505 C C . SER A 1 185 ? 18 -8.977 19.438 1 44.75 185 SER A C 1
ATOM 1507 O O . SER A 1 185 ? 18.719 -9.234 20.422 1 44.75 185 SER A O 1
ATOM 1509 N N . ALA A 1 186 ? 17.406 -7.902 19.828 1 36.25 186 ALA A N 1
ATOM 1510 C CA . ALA A 1 186 ? 16.75 -8.016 21.125 1 36.25 186 ALA A CA 1
ATOM 1511 C C . ALA A 1 186 ? 16.078 -9.375 21.297 1 36.25 186 ALA A C 1
ATOM 1513 O O . ALA A 1 186 ? 15.094 -9.68 20.609 1 36.25 186 ALA A O 1
ATOM 1514 N N . SER A 1 187 ? 16.688 -10.445 21.344 1 23.8 187 SER A N 1
ATOM 1515 C CA . SER A 1 187 ? 16.078 -11.523 22.125 1 23.8 187 SER A CA 1
ATOM 1516 C C . SER A 1 187 ? 15.609 -11.023 23.484 1 23.8 187 SER A C 1
ATOM 1518 O O . SER A 1 187 ? 16.266 -10.188 24.109 1 23.8 187 SER A O 1
ATOM 1520 N N . MET B 1 1 ? 14.148 -57.594 4.664 1 33.25 1 MET B N 1
ATOM 1521 C CA . MET B 1 1 ? 13.039 -56.656 4.5 1 33.25 1 MET B CA 1
ATOM 1522 C C . MET B 1 1 ? 13.094 -55.969 3.127 1 33.25 1 MET B C 1
ATOM 1524 O O . MET B 1 1 ? 14.094 -55.344 2.781 1 33.25 1 MET B O 1
ATOM 1528 N N . LEU B 1 2 ? 12.68 -56.531 2.105 1 35 2 LEU B N 1
ATOM 1529 C CA . LEU B 1 2 ? 12.727 -56.156 0.698 1 35 2 LEU B CA 1
ATOM 1530 C C . LEU B 1 2 ? 12.305 -54.688 0.514 1 35 2 LEU B C 1
ATOM 1532 O O . LEU B 1 2 ? 11.281 -54.281 1.051 1 35 2 LEU B O 1
ATOM 1536 N N . LYS B 1 3 ? 13.203 -53.844 0.486 1 43.91 3 LYS B N 1
ATOM 1537 C CA . LYS B 1 3 ? 12.953 -52.469 0.099 1 43.91 3 LYS B CA 1
ATOM 1538 C C . LYS B 1 3 ? 11.883 -52.375 -0.981 1 43.91 3 LYS B C 1
ATOM 1540 O O . LYS B 1 3 ? 12.102 -52.781 -2.119 1 43.91 3 LYS B O 1
ATOM 1545 N N . ARG B 1 4 ? 10.75 -52.656 -0.799 1 45.12 4 ARG B N 1
ATOM 1546 C CA . ARG B 1 4 ? 9.719 -52.469 -1.81 1 45.12 4 ARG B CA 1
ATOM 1547 C C . ARG B 1 4 ? 9.922 -51.125 -2.535 1 45.12 4 ARG B C 1
ATOM 1549 O O . ARG B 1 4 ? 10.008 -50.094 -1.899 1 45.12 4 ARG B O 1
ATOM 1556 N N . ARG B 1 5 ? 10.68 -51.094 -3.664 1 45.16 5 ARG B N 1
ATOM 1557 C CA . ARG B 1 5 ? 10.75 -49.938 -4.586 1 45.16 5 ARG B CA 1
ATOM 1558 C C . ARG B 1 5 ? 9.391 -49.25 -4.707 1 45.16 5 ARG B C 1
ATOM 1560 O O . ARG B 1 5 ? 8.539 -49.688 -5.484 1 45.16 5 ARG B O 1
ATOM 1567 N N . ILE B 1 6 ? 8.664 -48.969 -3.66 1 50.69 6 ILE B N 1
ATOM 1568 C CA . ILE B 1 6 ? 7.395 -48.25 -3.785 1 50.69 6 ILE B CA 1
ATOM 1569 C C . ILE B 1 6 ? 7.516 -47.156 -4.852 1 50.69 6 ILE B C 1
ATOM 1571 O O . ILE B 1 6 ? 8.398 -46.312 -4.773 1 50.69 6 ILE B O 1
ATOM 1575 N N . LEU B 1 7 ? 7.262 -47.469 -6.082 1 58.66 7 LEU B N 1
ATOM 1576 C CA . LEU B 1 7 ? 7.168 -46.5 -7.156 1 58.66 7 LEU B CA 1
ATOM 1577 C C . LEU B 1 7 ? 6.535 -45.188 -6.652 1 58.66 7 LEU B C 1
ATOM 1579 O O . LEU B 1 7 ? 5.488 -45.219 -6.004 1 58.66 7 LEU B O 1
ATOM 1583 N N . PRO B 1 8 ? 7.434 -44.188 -6.621 1 73.12 8 PRO B N 1
ATOM 1584 C CA . PRO B 1 8 ? 6.891 -42.906 -6.176 1 73.12 8 PRO B CA 1
ATOM 1585 C C . PRO B 1 8 ? 5.539 -42.594 -6.809 1 73.12 8 PRO B C 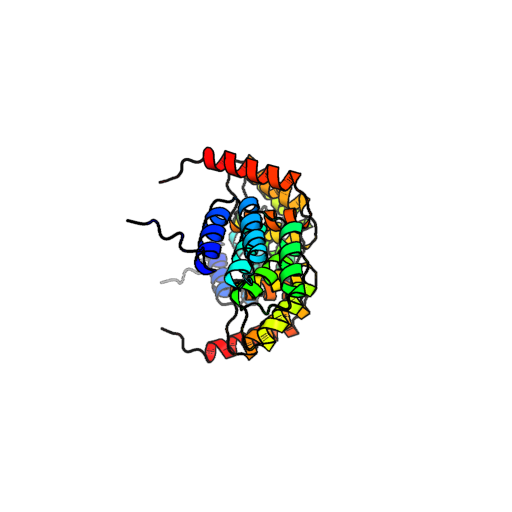1
ATOM 1587 O O . PRO B 1 8 ? 5.312 -42.906 -7.98 1 73.12 8 PRO B O 1
ATOM 1590 N N . ASP B 1 9 ? 4.496 -42.5 -6.074 1 88.31 9 ASP B N 1
ATOM 1591 C CA . ASP B 1 9 ? 3.223 -42.031 -6.594 1 88.31 9 ASP B CA 1
ATOM 1592 C C . ASP B 1 9 ? 3.188 -40.5 -6.605 1 88.31 9 ASP B C 1
ATOM 1594 O O . ASP B 1 9 ? 4.195 -39.844 -6.328 1 88.31 9 ASP B O 1
ATOM 1598 N N . ARG B 1 10 ? 2.168 -40 -7.082 1 89.38 10 ARG B N 1
ATOM 1599 C CA . ARG B 1 10 ? 2.02 -38.562 -7.234 1 89.38 10 ARG B CA 1
ATOM 1600 C C . ARG B 1 10 ? 2.273 -37.844 -5.91 1 89.38 10 ARG B C 1
ATOM 1602 O O . ARG B 1 10 ? 2.904 -36.781 -5.883 1 89.38 10 ARG B O 1
ATOM 1609 N N . GLY B 1 11 ? 1.763 -38.438 -4.852 1 93.06 11 GLY B N 1
ATOM 1610 C CA . GLY B 1 11 ? 1.987 -37.875 -3.531 1 93.06 11 GLY B CA 1
ATOM 1611 C C . GLY B 1 11 ? 3.457 -37.781 -3.166 1 93.06 11 GLY B C 1
ATOM 1612 O O . GLY B 1 11 ? 3.895 -36.781 -2.6 1 93.06 11 GLY B O 1
ATOM 1613 N N . ALA B 1 12 ? 4.164 -38.812 -3.439 1 93.25 12 ALA B N 1
ATOM 1614 C CA . ALA B 1 12 ? 5.598 -38.844 -3.166 1 93.25 12 ALA B CA 1
ATOM 1615 C C . ALA B 1 12 ? 6.328 -37.781 -3.975 1 93.25 12 ALA B C 1
ATOM 1617 O O . ALA B 1 12 ? 7.211 -37.094 -3.455 1 93.25 12 ALA B O 1
ATOM 1618 N N . TYR B 1 13 ? 6.012 -37.656 -5.27 1 94.44 13 TYR B N 1
ATOM 1619 C CA . TYR B 1 13 ? 6.605 -36.625 -6.105 1 94.44 13 TYR B CA 1
ATOM 1620 C C . TYR B 1 13 ? 6.305 -35.219 -5.559 1 94.44 13 TYR B C 1
ATOM 1622 O O . TYR B 1 13 ? 7.195 -34.375 -5.465 1 94.44 13 TYR B O 1
ATOM 1630 N N . ASN B 1 14 ? 5.07 -34.969 -5.172 1 96.19 14 ASN B N 1
ATOM 1631 C CA . ASN B 1 14 ? 4.688 -33.688 -4.605 1 96.19 14 ASN B CA 1
ATOM 1632 C C . ASN B 1 14 ? 5.453 -33.375 -3.32 1 96.19 14 ASN B C 1
ATOM 1634 O O . ASN B 1 14 ? 5.895 -32.25 -3.104 1 96.19 14 ASN B O 1
ATOM 1638 N N . ALA B 1 15 ? 5.547 -34.344 -2.496 1 96.31 15 ALA B N 1
ATOM 1639 C CA . ALA B 1 15 ? 6.262 -34.188 -1.235 1 96.31 15 ALA B CA 1
ATOM 1640 C C . ALA B 1 15 ? 7.723 -33.812 -1.479 1 96.31 15 ALA B C 1
ATOM 1642 O O . ALA B 1 15 ? 8.266 -32.906 -0.835 1 96.31 15 ALA B O 1
ATOM 1643 N N . LEU B 1 16 ? 8.383 -34.562 -2.381 1 95.81 16 LEU B N 1
ATOM 1644 C CA . LEU B 1 16 ? 9.781 -34.312 -2.717 1 95.81 16 LEU B CA 1
ATOM 1645 C C . LEU B 1 16 ? 9.945 -32.938 -3.336 1 95.81 16 LEU B C 1
ATOM 1647 O O . LEU B 1 16 ? 10.852 -32.188 -2.961 1 95.81 16 LEU B O 1
ATOM 1651 N N . MET B 1 17 ? 9.102 -32.594 -4.258 1 96.75 17 MET B N 1
ATOM 1652 C CA . MET B 1 17 ? 9.102 -31.281 -4.898 1 96.75 17 MET B CA 1
ATOM 1653 C C . MET B 1 17 ? 8.945 -30.172 -3.865 1 96.75 17 MET B C 1
ATOM 1655 O O . MET B 1 17 ? 9.68 -29.188 -3.885 1 96.75 17 MET B O 1
ATOM 1659 N N . GLY B 1 18 ? 8.008 -30.344 -3.012 1 97.38 18 GLY B N 1
ATOM 1660 C CA . GLY B 1 18 ? 7.77 -29.375 -1.953 1 97.38 18 GLY B CA 1
ATOM 1661 C C . GLY B 1 18 ? 8.977 -29.156 -1.056 1 97.38 18 GLY B C 1
ATOM 1662 O O . GLY B 1 18 ? 9.305 -28.031 -0.706 1 97.38 18 GLY B O 1
ATOM 1663 N N . ALA B 1 19 ? 9.586 -30.234 -0.709 1 97.25 19 ALA B N 1
ATOM 1664 C CA . ALA B 1 19 ? 10.742 -30.172 0.187 1 97.25 19 ALA B CA 1
ATOM 1665 C C . ALA B 1 19 ? 11.875 -29.375 -0.437 1 97.25 19 ALA B C 1
ATOM 1667 O O . ALA B 1 19 ? 12.461 -28.5 0.215 1 97.25 19 ALA B O 1
ATOM 1668 N N . VAL B 1 20 ? 12.156 -29.625 -1.66 1 97.31 20 VAL B N 1
ATOM 1669 C CA . VAL B 1 20 ? 13.297 -28.984 -2.295 1 97.31 20 VAL B CA 1
ATOM 1670 C C . VAL B 1 20 ? 12.961 -27.516 -2.564 1 97.31 20 VAL B C 1
ATOM 1672 O O . VAL B 1 20 ? 13.82 -26.641 -2.412 1 97.31 20 VAL B O 1
ATOM 1675 N N . VAL B 1 21 ? 11.742 -27.219 -2.938 1 97.5 21 VAL B N 1
ATOM 1676 C CA . VAL B 1 21 ? 11.328 -25.844 -3.215 1 97.5 21 VAL B CA 1
ATOM 1677 C C . VAL B 1 21 ? 11.344 -25.031 -1.925 1 97.5 21 VAL B C 1
ATOM 1679 O O . VAL B 1 21 ? 11.789 -23.875 -1.919 1 97.5 21 VAL B O 1
ATOM 1682 N N . ARG B 1 22 ? 10.914 -25.625 -0.888 1 95.75 22 ARG B N 1
ATOM 1683 C CA . ARG B 1 22 ? 10.914 -24.938 0.4 1 95.75 22 ARG B CA 1
ATOM 1684 C C . ARG B 1 22 ? 12.344 -24.656 0.862 1 95.75 22 ARG B C 1
ATOM 1686 O O . ARG B 1 22 ? 12.578 -23.672 1.575 1 95.75 22 ARG B O 1
ATOM 1693 N N . ALA B 1 23 ? 13.234 -25.453 0.453 1 95.25 23 ALA B N 1
ATOM 1694 C CA . ALA B 1 23 ? 14.641 -25.266 0.791 1 95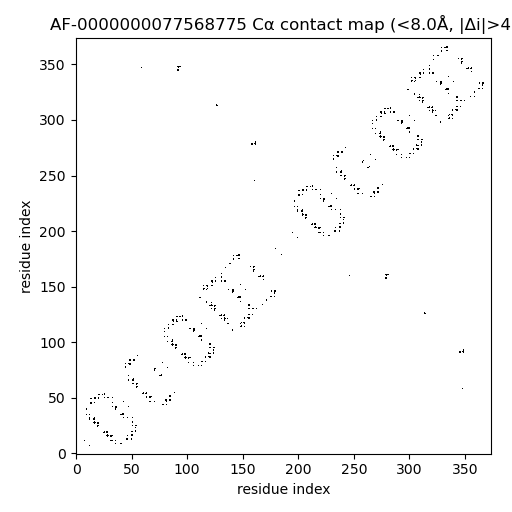.25 23 ALA B CA 1
ATOM 1695 C C . ALA B 1 23 ? 15.281 -24.234 -0.134 1 95.25 23 ALA B C 1
ATOM 1697 O O . ALA B 1 23 ? 16.469 -23.906 0.006 1 95.25 23 ALA B O 1
ATOM 1698 N N . GLY B 1 24 ? 14.516 -23.797 -1.129 1 94.81 24 GLY B N 1
ATOM 1699 C CA . GLY B 1 24 ? 14.992 -22.75 -2.006 1 94.81 24 GLY B CA 1
ATOM 1700 C C . GLY B 1 24 ? 15.562 -23.266 -3.312 1 94.81 24 GLY B C 1
ATOM 1701 O O . GLY B 1 24 ? 16.047 -22.484 -4.137 1 94.81 24 GLY B O 1
ATOM 1702 N N . ASP B 1 25 ? 15.562 -24.547 -3.432 1 96.94 25 ASP B N 1
ATOM 1703 C CA . ASP B 1 25 ? 16.094 -25.156 -4.645 1 96.94 25 ASP B CA 1
ATOM 1704 C C . ASP B 1 25 ? 14.992 -25.391 -5.676 1 96.94 25 ASP B C 1
ATOM 1706 O O . ASP B 1 25 ? 14.602 -26.531 -5.93 1 96.94 25 ASP B O 1
ATOM 1710 N N . VAL B 1 26 ? 14.625 -24.406 -6.406 1 97.56 26 VAL B N 1
ATOM 1711 C CA . VAL B 1 26 ? 13.516 -24.453 -7.348 1 97.56 26 VAL B CA 1
ATOM 1712 C C . VAL B 1 26 ? 13.93 -25.203 -8.609 1 97.56 26 VAL B C 1
ATOM 1714 O O . VAL B 1 26 ? 13.102 -25.875 -9.234 1 97.56 26 VAL B O 1
ATOM 1717 N N . GLN B 1 27 ? 15.219 -25.156 -8.945 1 96.56 27 GLN B N 1
ATOM 1718 C CA . GLN B 1 27 ? 15.695 -25.891 -10.125 1 96.56 27 GLN B CA 1
ATOM 1719 C C . GLN B 1 27 ? 15.469 -27.391 -9.969 1 96.56 27 GLN B C 1
ATOM 1721 O O . GLN B 1 27 ? 14.961 -28.031 -10.883 1 96.56 27 GLN B O 1
ATOM 1726 N N . SER B 1 28 ? 15.875 -27.922 -8.812 1 97.44 28 SER B N 1
ATOM 1727 C CA . SER B 1 28 ? 15.594 -29.328 -8.562 1 97.44 28 SER B CA 1
ATOM 1728 C C . SER B 1 28 ? 14.094 -29.609 -8.586 1 97.44 28 SER B C 1
ATOM 1730 O O . SER B 1 28 ? 13.664 -30.672 -9.023 1 97.44 28 SER B O 1
ATOM 1732 N N . GLY B 1 29 ? 13.312 -28.656 -8.062 1 97.81 29 GLY B N 1
ATOM 1733 C CA . GLY B 1 29 ? 11.867 -28.781 -8.109 1 97.81 29 GLY B CA 1
ATOM 1734 C C . GLY B 1 29 ? 11.328 -28.969 -9.516 1 97.81 29 GLY B C 1
ATOM 1735 O O . GLY B 1 29 ? 10.5 -29.844 -9.766 1 97.81 29 GLY B O 1
ATOM 1736 N N . ILE B 1 30 ? 11.828 -28.203 -10.398 1 97.56 30 ILE B N 1
ATOM 1737 C CA . ILE B 1 30 ? 11.406 -28.266 -11.789 1 97.56 30 ILE B CA 1
ATOM 1738 C C . ILE B 1 30 ? 11.797 -29.609 -12.391 1 97.56 30 ILE B C 1
ATOM 1740 O O . ILE B 1 30 ? 11.055 -30.188 -13.195 1 97.56 30 ILE B O 1
ATOM 1744 N N . GLU B 1 31 ? 12.961 -30.062 -12.062 1 97.44 31 GLU B N 1
ATOM 1745 C CA . GLU B 1 31 ? 13.398 -31.359 -12.555 1 97.44 31 GLU B CA 1
ATOM 1746 C C . GLU B 1 31 ? 12.453 -32.469 -12.094 1 97.44 31 GLU B C 1
ATOM 1748 O O . GLU B 1 31 ? 12.109 -33.375 -12.875 1 97.44 31 GLU B O 1
ATOM 1753 N N . ILE B 1 32 ? 12.109 -32.406 -10.859 1 97.62 32 ILE B N 1
ATOM 1754 C CA . ILE B 1 32 ? 11.172 -33.375 -10.32 1 97.62 32 ILE B CA 1
ATOM 1755 C C . ILE B 1 32 ? 9.82 -33.219 -11.016 1 97.62 32 ILE B C 1
ATOM 1757 O O . ILE B 1 32 ? 9.188 -34.219 -11.383 1 97.62 32 ILE B O 1
ATOM 1761 N N . PHE B 1 33 ? 9.375 -32.031 -11.203 1 97.44 33 PHE B N 1
ATOM 1762 C CA . PHE B 1 33 ? 8.148 -31.672 -11.914 1 97.44 33 PHE B CA 1
ATOM 1763 C C . PHE B 1 33 ? 8.148 -32.281 -13.312 1 97.44 33 PHE B C 1
ATOM 1765 O O . PHE B 1 33 ? 7.164 -32.906 -13.727 1 97.44 33 PHE B O 1
ATOM 1772 N N . ASP B 1 34 ? 9.242 -32.156 -14 1 96.25 34 ASP B N 1
ATOM 1773 C CA . ASP B 1 34 ? 9.367 -32.688 -15.352 1 96.25 34 ASP B CA 1
ATOM 1774 C C . ASP B 1 34 ? 9.43 -34.219 -15.336 1 96.25 34 ASP B C 1
ATOM 1776 O O . ASP B 1 34 ? 8.844 -34.875 -16.203 1 96.25 34 ASP B O 1
ATOM 1780 N N . GLU B 1 35 ? 10.148 -34.719 -14.406 1 95.69 35 GLU B N 1
ATOM 1781 C CA . GLU B 1 35 ? 10.242 -36.188 -14.281 1 95.69 35 GLU B CA 1
ATOM 1782 C C . GLU B 1 35 ? 8.867 -36.812 -14.055 1 95.69 35 GLU B C 1
ATOM 1784 O O . GLU B 1 35 ? 8.57 -37.875 -14.578 1 95.69 35 GLU B O 1
ATOM 1789 N N . MET B 1 36 ? 8.094 -36.125 -13.211 1 94.44 36 MET B N 1
ATOM 1790 C CA . MET B 1 36 ? 6.738 -36.594 -12.953 1 94.44 36 MET B CA 1
ATOM 1791 C C . MET B 1 36 ? 5.977 -36.812 -14.258 1 94.44 36 MET B C 1
ATOM 1793 O O . MET B 1 36 ? 5.348 -37.844 -14.461 1 94.44 36 MET B O 1
ATOM 1797 N N . GLU B 1 37 ? 6.043 -35.844 -15.094 1 92.69 37 GLU B N 1
ATOM 1798 C CA . GLU B 1 37 ? 5.371 -35.938 -16.391 1 92.69 37 GLU B CA 1
ATOM 1799 C C . GLU B 1 37 ? 5.977 -37.031 -17.25 1 92.69 37 GLU B C 1
ATOM 1801 O O . GLU B 1 37 ? 5.25 -37.781 -17.891 1 92.69 37 GLU B O 1
ATOM 1806 N N . MET B 1 38 ? 7.277 -37.156 -17.297 1 94.12 38 MET B N 1
ATOM 1807 C CA . MET B 1 38 ? 7.973 -38.156 -18.094 1 94.12 38 MET B CA 1
ATOM 1808 C C . MET B 1 38 ? 7.574 -39.562 -17.672 1 94.12 38 MET B C 1
ATOM 1810 O O . MET B 1 38 ? 7.512 -40.469 -18.5 1 94.12 38 MET B O 1
ATOM 1814 N N . LYS B 1 39 ? 7.281 -39.688 -16.422 1 93.44 39 LYS B N 1
ATOM 1815 C CA . LYS B 1 39 ? 6.914 -41 -15.883 1 93.44 39 LYS B CA 1
ATOM 1816 C C . LYS B 1 39 ? 5.422 -41.25 -16.078 1 93.44 39 LYS B C 1
ATOM 1818 O O . LYS B 1 39 ? 4.922 -42.312 -15.664 1 93.44 39 LYS B O 1
ATOM 1823 N N . GLY B 1 40 ? 4.73 -40.312 -16.672 1 91.38 40 GLY B N 1
ATOM 1824 C CA . GLY B 1 40 ? 3.342 -40.5 -17.047 1 91.38 40 GLY B CA 1
ATOM 1825 C C . GLY B 1 40 ? 2.355 -40 -16.016 1 91.38 40 GLY B C 1
ATOM 1826 O O . GLY B 1 40 ? 1.147 -40.219 -16.156 1 91.38 40 GLY B O 1
ATOM 1827 N N . PHE B 1 41 ? 2.871 -39.375 -15.031 1 92.25 41 PHE B N 1
ATOM 1828 C CA . PHE B 1 41 ? 1.975 -38.812 -14.031 1 92.25 41 PHE B CA 1
ATOM 1829 C C . PHE B 1 41 ? 1.457 -37.469 -14.484 1 92.25 41 PHE B C 1
ATOM 1831 O O . PHE B 1 41 ? 2.191 -36.688 -15.102 1 92.25 41 PHE B O 1
ATOM 1838 N N . GLU B 1 42 ? 0.193 -37.219 -14.211 1 91.56 42 GLU B N 1
ATOM 1839 C CA . GLU B 1 42 ? -0.361 -35.906 -14.469 1 91.56 42 GLU B CA 1
ATOM 1840 C C . GLU B 1 42 ? -0.16 -34.969 -13.273 1 91.56 42 GLU B C 1
ATOM 1842 O O . GLU B 1 42 ? -0.295 -35.406 -12.125 1 91.56 42 GLU B O 1
ATOM 1847 N N . TRP B 1 43 ? 0.189 -33.75 -13.562 1 95.62 43 TRP B N 1
ATOM 1848 C CA . TRP B 1 43 ? 0.313 -32.781 -12.5 1 95.62 43 TRP B CA 1
ATOM 1849 C C . TRP B 1 43 ? -1.047 -32.469 -11.883 1 95.62 43 TRP B C 1
ATOM 1851 O O . TRP B 1 43 ? -2.076 -32.531 -12.562 1 95.62 43 TRP B O 1
ATOM 1861 N N . ASP B 1 44 ? -1.054 -32.156 -10.656 1 95.62 44 ASP B N 1
ATOM 1862 C CA . ASP B 1 44 ? -2.271 -31.688 -10.008 1 95.62 44 ASP B CA 1
ATOM 1863 C C . ASP B 1 44 ? -2.078 -30.297 -9.43 1 95.62 44 ASP B C 1
ATOM 1865 O O . ASP B 1 44 ? -1.104 -29.609 -9.758 1 95.62 44 ASP B O 1
ATOM 1869 N N . ASP B 1 45 ? -3.084 -29.812 -8.664 1 97.12 45 ASP B N 1
ATOM 1870 C CA . ASP B 1 45 ? -3.059 -28.453 -8.125 1 97.12 45 ASP B CA 1
ATOM 1871 C C . ASP B 1 45 ? -1.851 -28.25 -7.219 1 97.12 45 ASP B C 1
ATOM 1873 O O . ASP B 1 45 ? -1.214 -27.188 -7.254 1 97.12 45 ASP B O 1
ATOM 1877 N N . VAL B 1 46 ? -1.573 -29.25 -6.449 1 97.25 46 VAL B N 1
ATOM 1878 C CA . VAL B 1 46 ? -0.453 -29.188 -5.516 1 97.25 46 VAL B CA 1
ATOM 1879 C C . VAL B 1 46 ? 0.856 -29.047 -6.289 1 97.25 46 VAL B C 1
ATOM 1881 O O . VAL B 1 46 ? 1.737 -28.281 -5.902 1 97.25 46 VAL B O 1
ATOM 1884 N N . SER B 1 47 ? 1.024 -29.828 -7.332 1 97.38 47 SER B N 1
ATOM 1885 C CA . SER B 1 47 ? 2.225 -29.781 -8.164 1 97.38 47 SER B CA 1
ATOM 1886 C C . SER B 1 47 ? 2.447 -28.375 -8.727 1 97.38 47 SER B C 1
ATOM 1888 O O . SER B 1 47 ? 3.514 -27.797 -8.539 1 97.38 47 SER B O 1
ATOM 1890 N N . PHE B 1 48 ? 1.429 -27.859 -9.367 1 98 48 PHE B N 1
ATOM 1891 C CA . PHE B 1 48 ? 1.531 -26.531 -9.977 1 98 48 PHE B CA 1
ATOM 1892 C C . PHE B 1 48 ? 1.768 -25.469 -8.914 1 98 48 PHE B C 1
ATOM 1894 O O . PHE B 1 48 ? 2.662 -24.625 -9.062 1 98 48 PHE B O 1
ATOM 1901 N N . TYR B 1 49 ? 1.007 -25.5 -7.836 1 98.12 49 TYR B N 1
ATOM 1902 C CA . TYR B 1 49 ? 1.137 -24.5 -6.789 1 98.12 49 TYR B CA 1
ATOM 1903 C C . TYR B 1 49 ? 2.559 -24.453 -6.242 1 98.12 49 TYR B C 1
ATOM 1905 O O . TYR B 1 49 ? 3.133 -23.375 -6.062 1 98.12 49 TYR B O 1
ATOM 1913 N N . THR B 1 50 ? 3.076 -25.609 -6.012 1 98.19 50 THR B N 1
ATOM 1914 C CA . THR B 1 50 ? 4.391 -25.734 -5.391 1 98.19 50 THR B CA 1
ATOM 1915 C C . THR B 1 50 ? 5.457 -25.062 -6.258 1 98.19 50 THR B C 1
ATOM 1917 O O . THR B 1 50 ? 6.262 -24.266 -5.766 1 98.19 50 THR B O 1
ATOM 1920 N N . ILE B 1 51 ? 5.512 -25.344 -7.523 1 98.38 51 ILE B N 1
ATOM 1921 C CA . ILE B 1 51 ? 6.543 -24.828 -8.414 1 98.38 51 ILE B CA 1
ATOM 1922 C C . ILE B 1 51 ? 6.324 -23.328 -8.641 1 98.38 51 ILE B C 1
ATOM 1924 O O . ILE B 1 51 ? 7.277 -22.547 -8.625 1 98.38 51 ILE B O 1
ATOM 1928 N N . LEU B 1 52 ? 5.074 -22.906 -8.789 1 98.38 52 LEU B N 1
ATOM 1929 C CA . LEU B 1 52 ? 4.75 -21.484 -8.945 1 98.38 52 LEU B CA 1
ATOM 1930 C C . LEU B 1 52 ? 5.188 -20.703 -7.719 1 98.38 52 LEU B C 1
ATOM 1932 O O . LEU B 1 52 ? 5.785 -19.625 -7.844 1 98.38 52 LEU B O 1
ATOM 1936 N N . TYR B 1 53 ? 4.914 -21.266 -6.598 1 97.88 53 TYR B N 1
ATOM 1937 C CA . TYR B 1 53 ? 5.289 -20.641 -5.336 1 97.88 53 TYR B CA 1
ATOM 1938 C C . TYR B 1 53 ? 6.797 -20.453 -5.246 1 97.88 53 TYR B C 1
ATOM 1940 O O . TYR B 1 53 ? 7.277 -19.422 -4.777 1 97.88 53 TYR B O 1
ATOM 1948 N N . GLY B 1 54 ? 7.48 -21.469 -5.641 1 97.56 54 GLY B N 1
ATOM 1949 C CA . GLY B 1 54 ? 8.93 -21.359 -5.668 1 97.56 54 GLY B CA 1
ATOM 1950 C C . GLY B 1 54 ? 9.43 -20.219 -6.543 1 97.56 54 GLY B C 1
ATOM 1951 O O . GLY B 1 54 ? 10.289 -19.453 -6.129 1 97.56 54 GLY B O 1
ATOM 1952 N N . PHE B 1 55 ? 8.891 -20.094 -7.73 1 97.62 55 PHE B N 1
ATOM 1953 C CA . PHE B 1 55 ? 9.297 -19.047 -8.656 1 97.62 55 PHE B CA 1
ATOM 1954 C C . PHE B 1 55 ? 8.898 -17.672 -8.133 1 97.62 55 PHE B C 1
ATOM 1956 O O . PHE B 1 55 ? 9.625 -16.703 -8.328 1 97.62 55 PHE B O 1
ATOM 1963 N N . ARG B 1 56 ? 7.715 -17.609 -7.5 1 96.25 56 ARG B N 1
ATOM 1964 C CA . ARG B 1 56 ? 7.285 -16.359 -6.887 1 96.25 56 ARG B CA 1
ATOM 1965 C C . ARG B 1 56 ? 8.297 -15.883 -5.844 1 96.25 56 ARG B C 1
ATOM 1967 O O . ARG B 1 56 ? 8.641 -14.703 -5.801 1 96.25 56 ARG B O 1
ATOM 1974 N N . ASN B 1 57 ? 8.758 -16.844 -5.027 1 93.12 57 ASN B N 1
ATOM 1975 C CA . ASN B 1 57 ? 9.688 -16.5 -3.959 1 93.12 57 ASN B CA 1
ATOM 1976 C C . ASN B 1 57 ? 11.023 -16.031 -4.516 1 93.12 57 ASN B C 1
ATOM 1978 O O . ASN B 1 57 ? 11.688 -15.18 -3.918 1 93.12 57 ASN B O 1
ATOM 1982 N N . LEU B 1 58 ? 11.383 -16.547 -5.645 1 92 58 LEU B N 1
ATOM 1983 C CA . LEU B 1 58 ? 12.633 -16.156 -6.289 1 92 58 LEU B CA 1
ATOM 1984 C C . LEU B 1 58 ? 12.438 -14.914 -7.156 1 92 58 LEU B C 1
ATOM 1986 O O . LEU B 1 58 ? 13.398 -14.391 -7.715 1 92 58 LEU B O 1
ATOM 1990 N N . LYS B 1 59 ? 11.133 -14.453 -7.27 1 91.94 59 LYS B N 1
ATOM 1991 C CA . LYS B 1 59 ? 10.789 -13.344 -8.164 1 91.94 59 LYS B CA 1
ATOM 1992 C C . LYS B 1 59 ? 11.297 -13.609 -9.578 1 91.94 59 LYS B C 1
ATOM 1994 O O . LYS B 1 59 ? 11.891 -12.727 -10.203 1 91.94 59 LYS B O 1
ATOM 1999 N N . ASN B 1 60 ? 11.227 -14.836 -9.945 1 94.62 60 ASN B N 1
ATOM 2000 C CA . ASN B 1 60 ? 11.578 -15.25 -11.305 1 94.62 60 ASN B CA 1
ATOM 2001 C C . ASN B 1 60 ? 10.359 -15.242 -12.219 1 94.62 60 ASN B C 1
ATOM 2003 O O . ASN B 1 60 ? 9.602 -16.219 -12.258 1 94.62 60 ASN B O 1
ATOM 2007 N N . PHE B 1 61 ? 10.227 -14.219 -12.992 1 96.12 61 PHE B N 1
ATOM 2008 C CA . PHE B 1 61 ? 9.047 -14 -13.82 1 96.12 61 PHE B CA 1
ATOM 2009 C C . PHE B 1 61 ? 8.969 -15.039 -14.93 1 96.12 61 PHE B C 1
ATOM 2011 O O . PHE B 1 61 ? 7.91 -15.641 -15.156 1 96.12 61 PHE B O 1
ATOM 2018 N N . ASN B 1 62 ? 10.078 -15.234 -15.609 1 96.19 62 ASN B N 1
ATOM 2019 C CA . ASN B 1 62 ? 10.078 -16.125 -16.766 1 96.19 62 ASN B CA 1
ATOM 2020 C C . ASN B 1 62 ? 9.734 -17.562 -16.359 1 96.19 62 ASN B C 1
ATOM 2022 O O . ASN B 1 62 ? 8.945 -18.219 -17.031 1 96.19 62 ASN B O 1
ATOM 2026 N N . GLY B 1 63 ? 10.352 -18 -15.273 1 97.31 63 GLY B N 1
ATOM 2027 C CA . GLY B 1 63 ? 10.016 -19.328 -14.789 1 97.31 63 GLY B CA 1
ATOM 2028 C C . GLY B 1 63 ? 8.555 -19.469 -14.398 1 97.31 63 GLY B C 1
ATOM 2029 O O . GLY B 1 63 ? 7.91 -20.469 -14.727 1 97.31 63 GLY B O 1
ATOM 2030 N N . PHE B 1 64 ? 8.023 -18.484 -13.68 1 98.12 64 PHE B N 1
ATOM 2031 C CA . PHE B 1 64 ? 6.633 -18.469 -13.25 1 98.12 64 PHE B CA 1
ATOM 2032 C C . PHE B 1 64 ? 5.691 -18.562 -14.445 1 98.12 64 PHE B C 1
ATOM 2034 O O . PHE B 1 64 ? 4.781 -19.391 -14.461 1 98.12 64 PHE B O 1
ATOM 2041 N N . VAL B 1 65 ? 5.984 -17.812 -15.508 1 97.69 65 VAL B N 1
ATOM 2042 C CA . VAL B 1 65 ? 5.117 -17.75 -16.688 1 97.69 65 VAL B CA 1
ATOM 2043 C C . VAL B 1 65 ? 5.195 -19.047 -17.469 1 97.69 65 VAL B C 1
ATOM 2045 O O . VAL B 1 65 ? 4.191 -19.516 -18.016 1 97.69 65 VAL B O 1
ATOM 2048 N N . LYS B 1 66 ? 6.363 -19.578 -17.5 1 97.38 66 LYS B N 1
ATOM 2049 C CA . LYS B 1 66 ? 6.527 -20.859 -18.188 1 97.38 66 LYS B CA 1
ATOM 2050 C C . LYS B 1 66 ? 5.609 -21.922 -17.578 1 97.38 66 LYS B C 1
ATOM 2052 O O . LYS B 1 66 ? 4.945 -22.656 -18.297 1 97.38 66 LYS B O 1
ATOM 2057 N N . ILE B 1 67 ? 5.598 -22.016 -16.266 1 98.19 67 ILE B N 1
ATOM 2058 C CA . ILE B 1 67 ? 4.762 -22.984 -15.578 1 98.19 67 ILE B CA 1
ATOM 2059 C C . ILE B 1 67 ? 3.291 -22.641 -15.773 1 98.19 67 ILE B C 1
ATOM 2061 O O . ILE B 1 67 ? 2.457 -23.516 -15.992 1 98.19 67 ILE B O 1
ATOM 2065 N N . TYR B 1 68 ? 2.992 -21.391 -15.688 1 97.81 68 TYR B N 1
ATOM 2066 C CA . TYR B 1 68 ? 1.63 -20.922 -15.922 1 97.81 68 TYR B CA 1
ATOM 2067 C C . TYR B 1 68 ? 1.154 -21.328 -17.312 1 97.81 68 TYR B C 1
ATOM 2069 O O . TYR B 1 68 ? 0.025 -21.797 -17.484 1 97.81 68 TYR B O 1
ATOM 2077 N N . ARG B 1 69 ? 2.004 -21.125 -18.266 1 96.5 69 ARG B N 1
ATOM 2078 C CA . ARG B 1 69 ? 1.664 -21.484 -19.625 1 96.5 69 ARG B CA 1
ATOM 2079 C C . ARG B 1 69 ? 1.444 -22.984 -19.766 1 96.5 69 ARG B C 1
ATOM 2081 O O . ARG B 1 69 ? 0.528 -23.438 -20.469 1 96.5 69 ARG B O 1
ATOM 2088 N N . ARG B 1 70 ? 2.244 -23.75 -19.172 1 95.5 70 ARG B N 1
ATOM 2089 C CA . ARG B 1 70 ? 2.08 -25.188 -19.203 1 95.5 70 ARG B CA 1
ATOM 2090 C C . ARG B 1 70 ? 0.741 -25.609 -18.594 1 95.5 70 ARG B C 1
ATOM 2092 O O . ARG B 1 70 ? 0.063 -26.484 -19.125 1 95.5 70 ARG B O 1
ATOM 2099 N N . MET B 1 71 ? 0.442 -25.016 -17.453 1 96.5 71 MET B N 1
ATOM 2100 C CA . MET B 1 71 ? -0.844 -25.266 -16.812 1 96.5 71 MET B CA 1
ATOM 2101 C C . MET B 1 71 ? -1.997 -24.984 -17.766 1 96.5 71 MET B C 1
ATOM 2103 O O . MET B 1 71 ? -2.916 -25.797 -17.906 1 96.5 71 MET B O 1
ATOM 2107 N N . PHE B 1 72 ? -1.899 -23.906 -18.453 1 92.12 72 PHE B N 1
ATOM 2108 C CA . PHE B 1 72 ? -2.922 -23.469 -19.391 1 92.12 72 PHE B CA 1
ATOM 2109 C C . PHE B 1 72 ? -2.979 -24.406 -20.594 1 92.12 72 PHE B C 1
ATOM 2111 O O . PHE B 1 72 ? -4.062 -24.797 -21.031 1 92.12 72 PHE B O 1
ATOM 2118 N N . GLU B 1 73 ? -1.859 -24.719 -21.141 1 94.06 73 GLU B N 1
ATOM 2119 C CA . GLU B 1 73 ? -1.782 -25.562 -22.328 1 94.06 73 GLU B CA 1
ATOM 2120 C C . GLU B 1 73 ? -2.34 -26.953 -22.047 1 94.06 73 GLU B C 1
ATOM 2122 O O . GLU B 1 73 ? -2.906 -27.594 -22.938 1 94.06 73 GLU B O 1
ATOM 2127 N N . LYS B 1 74 ? -2.18 -27.406 -20.906 1 94 74 LYS B N 1
ATOM 2128 C CA . LYS B 1 74 ? -2.684 -28.719 -20.516 1 94 74 LYS B CA 1
ATOM 2129 C C . LYS B 1 74 ? -4.18 -28.672 -20.219 1 94 74 LYS B C 1
ATOM 2131 O O . LYS B 1 74 ? -4.816 -29.719 -20.031 1 94 74 LYS B O 1
ATOM 2136 N N . GLY B 1 75 ? -4.738 -27.453 -20.125 1 93.31 75 GLY B N 1
ATOM 2137 C CA . GLY B 1 75 ? -6.148 -27.297 -19.828 1 93.31 75 GLY B CA 1
ATOM 2138 C C . GLY B 1 75 ? -6.484 -27.562 -18.375 1 93.31 75 GLY B C 1
ATOM 2139 O O . GLY B 1 75 ? -7.609 -27.938 -18.047 1 93.31 75 GLY B O 1
ATOM 2140 N N . PHE B 1 76 ? -5.531 -27.484 -17.562 1 95.56 76 PHE B N 1
ATOM 2141 C CA . PHE B 1 76 ? -5.762 -27.719 -16.156 1 95.56 76 PHE B CA 1
ATOM 2142 C C . PHE B 1 76 ? -6.527 -26.562 -15.523 1 95.56 76 PHE B C 1
ATOM 2144 O O . PHE B 1 76 ? -6.199 -25.406 -15.75 1 95.56 76 PHE B O 1
ATOM 2151 N N . VAL B 1 77 ? -7.543 -26.875 -14.695 1 94.56 77 VAL B N 1
ATOM 2152 C CA . VAL B 1 77 ? -8.312 -25.859 -13.992 1 94.56 77 VAL B CA 1
ATOM 2153 C C . VAL B 1 77 ? -7.805 -25.734 -12.555 1 94.56 77 VAL B C 1
ATOM 2155 O O . VAL B 1 77 ? -8.047 -26.609 -11.719 1 94.56 77 VAL B O 1
ATOM 2158 N N . PRO B 1 78 ? -7.172 -24.656 -12.289 1 95.69 78 PRO B N 1
ATOM 2159 C CA . PRO B 1 78 ? -6.59 -24.484 -10.961 1 95.69 78 PRO B CA 1
ATOM 2160 C C . PRO B 1 78 ? -7.641 -24.234 -9.883 1 95.69 78 PRO B C 1
ATOM 2162 O O . PRO B 1 78 ? -8.711 -23.688 -10.18 1 95.69 78 PRO B O 1
ATOM 2165 N N . ARG B 1 79 ? -7.305 -24.625 -8.648 1 94.5 79 ARG B N 1
ATOM 2166 C CA . ARG B 1 79 ? -8.148 -24.344 -7.492 1 94.5 79 ARG B CA 1
ATOM 2167 C C . ARG B 1 79 ? -7.914 -22.906 -6.996 1 94.5 79 ARG B C 1
ATOM 2169 O O . ARG B 1 79 ? -7.039 -22.203 -7.5 1 94.5 79 ARG B O 1
ATOM 2176 N N . THR B 1 80 ? -8.68 -22.484 -6.027 1 93.62 80 THR B N 1
ATOM 2177 C CA . THR B 1 80 ? -8.719 -21.109 -5.547 1 93.62 80 THR B CA 1
ATOM 2178 C C . THR B 1 80 ? -7.336 -20.656 -5.082 1 93.62 80 THR B C 1
ATOM 2180 O O . THR B 1 80 ? -6.891 -19.562 -5.406 1 93.62 80 THR B O 1
ATOM 2183 N N . ARG B 1 81 ? -6.672 -21.5 -4.328 1 93.94 81 ARG B N 1
ATOM 2184 C CA . ARG B 1 81 ? -5.367 -21.141 -3.777 1 93.94 81 ARG B CA 1
ATOM 2185 C C . ARG B 1 81 ? -4.371 -20.828 -4.887 1 93.94 81 ARG B C 1
ATOM 2187 O O . ARG B 1 81 ? -3.598 -19.875 -4.785 1 93.94 81 ARG B O 1
ATOM 2194 N N . THR B 1 82 ? -4.328 -21.656 -5.914 1 96.44 82 THR B N 1
ATOM 2195 C CA . THR B 1 82 ? -3.416 -21.469 -7.035 1 96.44 82 THR B CA 1
ATOM 2196 C C . THR B 1 82 ? -3.807 -20.219 -7.84 1 96.44 82 THR B C 1
ATOM 2198 O O . THR B 1 82 ? -2.943 -19.453 -8.258 1 96.44 82 THR B O 1
ATOM 2201 N N . VAL B 1 83 ? -5.121 -20.016 -8.023 1 95.88 83 VAL B N 1
ATOM 2202 C CA . VAL B 1 83 ? -5.59 -18.828 -8.742 1 95.88 83 VAL B CA 1
ATOM 2203 C C . VAL B 1 83 ? -5.152 -17.562 -8.008 1 95.88 83 VAL B C 1
ATOM 2205 O O . VAL B 1 83 ? -4.691 -16.609 -8.633 1 95.88 83 VAL B O 1
ATOM 2208 N N . MET B 1 84 ? -5.215 -17.594 -6.727 1 95.31 84 MET B N 1
ATOM 2209 C CA . MET B 1 84 ? -4.828 -16.438 -5.926 1 95.31 84 MET B CA 1
ATOM 2210 C C . MET B 1 84 ? -3.334 -16.172 -6.055 1 95.31 84 MET B C 1
ATOM 2212 O O . MET B 1 84 ? -2.914 -15.008 -6.102 1 95.31 84 MET B O 1
ATOM 2216 N N . LEU B 1 85 ? -2.584 -17.172 -6.012 1 96.25 85 LEU B N 1
ATOM 2217 C CA . LEU B 1 85 ? -1.145 -17.031 -6.203 1 96.25 85 LEU B CA 1
ATOM 2218 C C . LEU B 1 85 ? -0.84 -16.391 -7.555 1 96.25 85 LEU B C 1
ATOM 2220 O O . LEU B 1 85 ? -0.024 -15.469 -7.637 1 96.25 85 LEU B O 1
ATOM 2224 N N . LEU B 1 86 ? -1.499 -16.891 -8.641 1 96.81 86 LEU B N 1
ATOM 2225 C CA . LEU B 1 86 ? -1.325 -16.328 -9.969 1 96.81 86 LEU B CA 1
ATOM 2226 C C . LEU B 1 86 ? -1.705 -14.852 -9.992 1 96.81 86 LEU B C 1
ATOM 2228 O O . LEU B 1 86 ? -0.95 -14.016 -10.492 1 96.81 86 LEU B O 1
ATOM 2232 N N . MET B 1 87 ? -2.812 -14.555 -9.43 1 96.12 87 MET B N 1
ATOM 2233 C CA . MET B 1 87 ? -3.332 -13.188 -9.406 1 96.12 87 MET B CA 1
ATOM 2234 C C . MET B 1 87 ? -2.348 -12.242 -8.727 1 96.12 87 MET B C 1
ATOM 2236 O O . MET B 1 87 ? -1.998 -11.203 -9.281 1 96.12 87 MET B O 1
ATOM 2240 N N . LYS B 1 88 ? -1.924 -12.617 -7.547 1 95 88 LYS B N 1
ATOM 2241 C CA . LYS B 1 88 ? -1.004 -11.773 -6.789 1 95 88 LYS B CA 1
ATOM 2242 C C . LYS B 1 88 ? 0.299 -11.555 -7.555 1 95 88 LYS B C 1
ATOM 2244 O O . LYS B 1 88 ? 0.812 -10.438 -7.613 1 95 88 LYS B O 1
ATOM 2249 N N . PHE B 1 89 ? 0.804 -12.625 -8.141 1 97 89 PHE B N 1
ATOM 2250 C CA . PHE B 1 89 ? 2.064 -12.555 -8.867 1 97 89 PHE B CA 1
ATOM 2251 C C . PHE B 1 89 ? 1.954 -11.602 -10.047 1 97 89 PHE B C 1
ATOM 2253 O O . PHE B 1 89 ? 2.811 -10.734 -10.234 1 97 89 PHE B O 1
ATOM 2260 N N . PHE B 1 90 ? 0.942 -11.703 -10.82 1 96.75 90 PHE B N 1
ATOM 2261 C CA . PHE B 1 90 ? 0.774 -10.867 -12.008 1 96.75 90 PHE B CA 1
ATOM 2262 C C . PHE B 1 90 ? 0.488 -9.422 -11.609 1 96.75 90 PHE B C 1
ATOM 2264 O O . PHE B 1 90 ? 0.938 -8.492 -12.281 1 96.75 90 PHE B O 1
ATOM 2271 N N . CYS B 1 91 ? -0.243 -9.227 -10.539 1 95.5 91 CYS B N 1
ATOM 2272 C CA . CYS B 1 91 ? -0.529 -7.875 -10.078 1 95.5 91 CYS B CA 1
ATOM 2273 C C . CYS B 1 91 ? 0.743 -7.176 -9.609 1 95.5 91 CYS B C 1
ATOM 2275 O O . CYS B 1 91 ? 0.976 -6.016 -9.945 1 95.5 91 CYS B O 1
ATOM 2277 N N . VAL B 1 92 ? 1.525 -7.918 -8.852 1 94.12 92 VAL B N 1
ATOM 2278 C CA . VAL B 1 92 ? 2.762 -7.336 -8.344 1 94.12 92 VAL B CA 1
ATOM 2279 C C . VAL B 1 92 ? 3.682 -6.969 -9.508 1 94.12 92 VAL B C 1
ATOM 2281 O O . VAL B 1 92 ? 4.387 -5.957 -9.453 1 94.12 92 VAL B O 1
ATOM 2284 N N . LYS B 1 93 ? 3.672 -7.746 -10.555 1 95.56 93 LYS B N 1
ATOM 2285 C CA . LYS B 1 93 ? 4.52 -7.473 -11.711 1 95.56 93 LYS B CA 1
ATOM 2286 C C . LYS B 1 93 ? 3.895 -6.406 -12.609 1 95.56 93 LYS B C 1
ATOM 2288 O O . LYS B 1 93 ? 4.5 -5.988 -13.594 1 95.56 93 LYS B O 1
ATOM 2293 N N . GLY B 1 94 ? 2.641 -6.027 -12.336 1 94.62 94 GLY B N 1
ATOM 2294 C CA . GLY B 1 94 ? 2.025 -4.93 -13.062 1 94.62 94 GLY B CA 1
ATOM 2295 C C . GLY B 1 94 ? 1.137 -5.391 -14.203 1 94.62 94 GLY B C 1
ATOM 2296 O O . GLY B 1 94 ? 0.707 -4.582 -15.023 1 94.62 94 GLY B O 1
ATOM 2297 N N . ARG B 1 95 ? 0.971 -6.672 -14.305 1 95.38 95 ARG B N 1
ATOM 2298 C CA . ARG B 1 95 ? 0.087 -7.219 -15.328 1 95.38 95 ARG B CA 1
ATOM 2299 C C . ARG B 1 95 ? -1.349 -7.312 -14.82 1 95.38 95 ARG B C 1
ATOM 2301 O O . ARG B 1 95 ? -1.888 -8.406 -14.664 1 95.38 95 ARG B O 1
ATOM 2308 N N . VAL B 1 96 ? -1.983 -6.199 -14.711 1 95.62 96 VAL B N 1
ATOM 2309 C CA . VAL B 1 96 ? -3.25 -6.066 -14 1 95.62 96 VAL B CA 1
ATOM 2310 C C . VAL B 1 96 ? -4.379 -6.668 -14.836 1 95.62 96 VAL B C 1
ATOM 2312 O O . VAL B 1 96 ? -5.34 -7.215 -14.289 1 95.62 96 VAL B O 1
ATOM 2315 N N . ASP B 1 97 ? -4.27 -6.633 -16.125 1 96.75 97 ASP B N 1
ATOM 2316 C CA . ASP B 1 97 ? -5.309 -7.219 -16.969 1 96.75 97 ASP B CA 1
ATOM 2317 C C . ASP B 1 97 ? -5.434 -8.719 -16.734 1 96.75 97 ASP B C 1
ATOM 2319 O O . ASP B 1 97 ? -6.543 -9.25 -16.641 1 96.75 97 ASP B O 1
ATOM 2323 N N . LEU B 1 98 ? -4.289 -9.367 -16.641 1 95.56 98 LEU B N 1
ATOM 2324 C CA . LEU B 1 98 ? -4.312 -10.781 -16.297 1 95.56 98 LEU B CA 1
ATOM 2325 C C . LEU B 1 98 ? -4.879 -11 -14.906 1 95.56 98 LEU B C 1
ATOM 2327 O O . LEU B 1 98 ? -5.617 -11.953 -14.672 1 95.56 98 LEU B O 1
ATOM 2331 N N . GLY B 1 99 ? -4.527 -10.133 -13.953 1 95.81 99 GLY B N 1
ATOM 2332 C CA . GLY B 1 99 ? -5.117 -10.18 -12.625 1 95.81 99 GLY B CA 1
ATOM 2333 C C . GLY B 1 99 ? -6.633 -10.109 -12.641 1 95.81 99 GLY B C 1
ATOM 2334 O O . GLY B 1 99 ? -7.301 -10.883 -11.953 1 95.81 99 GLY B O 1
ATOM 2335 N N . LEU B 1 100 ? -7.105 -9.227 -13.43 1 96.31 100 LEU B N 1
ATOM 2336 C CA . LEU B 1 100 ? -8.547 -9.047 -13.539 1 96.31 100 LEU B CA 1
ATOM 2337 C C . LEU B 1 100 ? -9.203 -10.273 -14.156 1 96.31 100 LEU B C 1
ATOM 2339 O O . LEU B 1 100 ? -10.305 -10.664 -13.758 1 96.31 100 LEU B O 1
ATOM 2343 N N . GLU B 1 101 ? -8.562 -10.812 -15.125 1 95.69 101 GLU B N 1
ATOM 2344 C CA . GLU B 1 101 ? -9.094 -12.031 -15.734 1 95.69 101 GLU B CA 1
ATOM 2345 C C . GLU B 1 101 ? -9.203 -13.156 -14.711 1 95.69 101 GLU B C 1
ATOM 2347 O O . GLU B 1 101 ? -10.203 -13.875 -14.672 1 95.69 101 GLU B O 1
ATOM 2352 N N . LEU B 1 102 ? -8.219 -13.312 -13.922 1 95.44 102 LEU B N 1
ATOM 2353 C CA . LEU B 1 102 ? -8.211 -14.344 -12.891 1 95.44 102 LEU B CA 1
ATOM 2354 C C . LEU B 1 102 ? -9.25 -14.039 -11.82 1 95.44 102 LEU B C 1
ATOM 2356 O O . LEU B 1 102 ? -9.883 -14.953 -11.281 1 95.44 102 LEU B O 1
ATOM 2360 N N . TRP B 1 103 ? -9.398 -12.773 -11.477 1 95.56 103 TRP B N 1
ATOM 2361 C CA . TRP B 1 103 ? -10.453 -12.312 -10.57 1 95.56 103 TRP B CA 1
ATOM 2362 C C . TRP B 1 103 ? -11.828 -12.75 -11.07 1 95.56 103 TRP B C 1
ATOM 2364 O O . TRP B 1 103 ? -12.609 -13.328 -10.32 1 95.56 103 TRP B O 1
ATOM 2374 N N . GLU B 1 104 ? -12.047 -12.516 -12.32 1 94.31 104 GLU B N 1
ATOM 2375 C CA . GLU B 1 104 ? -13.328 -12.891 -12.914 1 94.31 104 GLU B CA 1
ATOM 2376 C C . GLU B 1 104 ? -13.492 -14.406 -12.938 1 94.31 104 GLU B C 1
ATOM 2378 O O . GLU B 1 104 ? -14.602 -14.922 -12.75 1 94.31 104 GLU B O 1
ATOM 2383 N N . PHE B 1 105 ? -12.445 -15.07 -13.258 1 94.38 105 PHE B N 1
ATOM 2384 C CA . PHE B 1 105 ? -12.453 -16.531 -13.258 1 94.38 105 PHE B CA 1
ATOM 2385 C C . PHE B 1 105 ? -12.898 -17.062 -11.906 1 94.38 105 PHE B C 1
ATOM 2387 O O . PHE B 1 105 ? -13.742 -17.953 -11.828 1 94.38 105 PHE B O 1
ATOM 2394 N N . LEU B 1 106 ? -12.367 -16.5 -10.781 1 93.5 106 LEU B N 1
ATOM 2395 C CA . LEU B 1 106 ? -12.719 -16.922 -9.43 1 93.5 106 LEU B CA 1
ATOM 2396 C C . LEU B 1 106 ? -14.188 -16.641 -9.133 1 93.5 106 LEU B C 1
ATOM 2398 O O . LEU B 1 106 ? -14.891 -17.516 -8.609 1 93.5 106 LEU B O 1
ATOM 2402 N N . LEU B 1 107 ? -14.594 -15.516 -9.477 1 91.25 107 LEU B N 1
ATOM 2403 C CA . LEU B 1 107 ? -15.984 -15.148 -9.234 1 91.25 107 LEU B CA 1
ATOM 2404 C C . LEU B 1 107 ? -16.922 -16.047 -10.023 1 91.25 107 LEU B C 1
ATOM 2406 O O . LEU B 1 107 ? -17.984 -16.438 -9.516 1 91.25 107 LEU B O 1
ATOM 2410 N N . GLY B 1 108 ? -16.531 -16.234 -11.227 1 91.44 108 GLY B N 1
ATOM 2411 C CA . GLY B 1 108 ? -17.328 -17.109 -12.078 1 91.44 108 GLY B CA 1
ATOM 2412 C C . GLY B 1 108 ? -17.5 -18.5 -11.508 1 91.44 108 GLY B C 1
ATOM 2413 O O . GLY B 1 108 ? -18.516 -19.156 -11.734 1 91.44 108 GLY B O 1
ATOM 2414 N N . LYS B 1 109 ? -16.594 -19 -10.742 1 91.38 109 LYS B N 1
ATOM 2415 C CA . LYS B 1 109 ? -16.656 -20.312 -10.125 1 91.38 109 LYS B CA 1
ATOM 2416 C C . LYS B 1 109 ? -17.391 -20.266 -8.789 1 91.38 109 LYS B C 1
ATOM 2418 O O . LYS B 1 109 ? -17.5 -21.297 -8.102 1 91.38 109 LYS B O 1
ATOM 2423 N N . GLY B 1 110 ? -17.844 -19.062 -8.461 1 88.31 110 GLY B N 1
ATOM 2424 C CA . GLY B 1 110 ? -18.562 -18.906 -7.207 1 88.31 110 GLY B CA 1
ATOM 2425 C C . GLY B 1 110 ? -17.641 -18.703 -6.012 1 88.31 110 GLY B C 1
ATOM 2426 O O . GLY B 1 110 ? -18.094 -18.75 -4.867 1 88.31 110 GLY B O 1
ATOM 2427 N N . CYS B 1 111 ? -16.422 -18.609 -6.312 1 88.75 111 CYS B N 1
ATOM 2428 C CA . CYS B 1 111 ? -15.438 -18.406 -5.254 1 88.75 111 CYS B CA 1
ATOM 2429 C C . CYS B 1 111 ? -15.18 -16.922 -5.035 1 88.75 111 CYS B C 1
ATOM 2431 O O . CYS B 1 111 ? -15.148 -16.141 -5.992 1 88.75 111 CYS B O 1
ATOM 2433 N N . CYS B 1 112 ? -15.039 -16.531 -3.768 1 84.88 112 CYS B N 1
ATOM 2434 C CA . CYS B 1 112 ? -14.68 -15.156 -3.436 1 84.88 112 CYS B CA 1
ATOM 2435 C C . CYS B 1 112 ? -13.18 -15.031 -3.176 1 84.88 112 CYS B C 1
ATOM 2437 O O . CYS B 1 112 ? -12.633 -15.758 -2.348 1 84.88 112 CYS B O 1
ATOM 2439 N N . PRO B 1 113 ? -12.578 -14.141 -3.922 1 86.12 113 PRO B N 1
ATOM 2440 C CA . PRO B 1 113 ? -11.141 -13.953 -3.668 1 86.12 113 PRO B CA 1
ATOM 2441 C C . PRO B 1 113 ? -10.852 -13.555 -2.227 1 86.12 113 PRO B C 1
ATOM 2443 O O . PRO B 1 113 ? -11.664 -12.883 -1.588 1 86.12 113 PRO B O 1
ATOM 2446 N N . HIS B 1 114 ? -9.711 -14 -1.697 1 87.75 114 HIS B N 1
ATOM 2447 C CA . HIS B 1 114 ? -9.258 -13.633 -0.359 1 87.75 114 HIS B CA 1
ATOM 2448 C C . HIS B 1 114 ? -8.938 -12.148 -0.272 1 87.75 114 HIS B C 1
ATOM 2450 O O . HIS B 1 114 ? -8.625 -11.516 -1.283 1 87.75 114 HIS B O 1
ATOM 2456 N N . ARG B 1 115 ? -9.008 -11.648 0.909 1 87.88 115 ARG B N 1
ATOM 2457 C CA . ARG B 1 115 ? -8.852 -10.219 1.17 1 87.88 115 ARG B CA 1
ATOM 2458 C C . ARG B 1 115 ? -7.496 -9.719 0.676 1 87.88 115 ARG B C 1
ATOM 2460 O O . ARG B 1 115 ? -7.398 -8.625 0.117 1 87.88 115 ARG B O 1
ATOM 2467 N N . HIS B 1 116 ? -6.512 -10.523 0.775 1 88.5 116 HIS B N 1
ATOM 2468 C CA . HIS B 1 116 ? -5.168 -10.094 0.395 1 88.5 116 HIS B CA 1
ATOM 2469 C C . HIS B 1 116 ? -5.031 -10 -1.12 1 88.5 116 HIS B C 1
ATOM 2471 O O . HIS B 1 116 ? -4.285 -9.156 -1.627 1 88.5 116 HIS B O 1
ATOM 2477 N N . ALA B 1 117 ? -5.66 -10.914 -1.774 1 89.94 117 ALA B N 1
ATOM 2478 C CA . ALA B 1 117 ? -5.637 -10.875 -3.234 1 89.94 117 ALA B CA 1
ATOM 2479 C C . ALA B 1 117 ? -6.34 -9.625 -3.758 1 89.94 117 ALA B C 1
ATOM 2481 O O . ALA B 1 117 ? -5.863 -8.984 -4.699 1 89.94 117 ALA B O 1
ATOM 2482 N N . LEU B 1 118 ? -7.5 -9.32 -3.133 1 92.75 118 LEU B N 1
ATOM 2483 C CA . LEU B 1 118 ? -8.195 -8.102 -3.504 1 92.75 118 LEU B CA 1
ATOM 2484 C C . LEU B 1 118 ? -7.332 -6.875 -3.232 1 92.75 118 LEU B C 1
ATOM 2486 O O . LEU B 1 118 ? -7.289 -5.945 -4.043 1 92.75 118 LEU B O 1
ATOM 2490 N N . ASP B 1 119 ? -6.617 -6.91 -2.109 1 93.25 119 ASP B N 1
ATOM 2491 C CA . ASP B 1 119 ? -5.742 -5.793 -1.769 1 93.25 119 ASP B CA 1
ATOM 2492 C C . ASP B 1 119 ? -4.688 -5.57 -2.85 1 93.25 119 ASP B C 1
ATOM 2494 O O . ASP B 1 119 ? -4.441 -4.434 -3.26 1 93.25 119 ASP B O 1
ATOM 2498 N N . SER B 1 120 ? -4.051 -6.609 -3.264 1 93.31 120 SER B N 1
ATOM 2499 C CA . SER B 1 120 ? -3.002 -6.531 -4.273 1 93.31 120 SER B CA 1
ATOM 2500 C C . SER B 1 120 ? -3.555 -6.043 -5.609 1 93.31 120 SER B C 1
ATOM 2502 O O . SER B 1 120 ? -2.949 -5.191 -6.266 1 93.31 120 SER B O 1
ATOM 2504 N N . LEU B 1 121 ? -4.652 -6.617 -5.996 1 95.94 121 LEU B N 1
ATOM 2505 C CA . LEU B 1 121 ? -5.285 -6.223 -7.25 1 95.94 121 LEU B CA 1
ATOM 2506 C C . LEU B 1 121 ? -5.676 -4.75 -7.223 1 95.94 121 LEU B C 1
ATOM 2508 O O . LEU B 1 121 ? -5.375 -4.008 -8.156 1 95.94 121 LEU B O 1
ATOM 2512 N N . ALA B 1 122 ? -6.305 -4.336 -6.164 1 96.25 122 ALA B N 1
ATOM 2513 C CA . ALA B 1 122 ? -6.754 -2.955 -6.02 1 96.25 122 ALA B CA 1
ATOM 2514 C C . ALA B 1 122 ? -5.57 -1.989 -6.039 1 96.25 122 ALA B C 1
ATOM 2516 O O . ALA B 1 122 ? -5.629 -0.941 -6.684 1 96.25 122 ALA B O 1
ATOM 2517 N N . LYS B 1 123 ? -4.613 -2.348 -5.277 1 94.5 123 LYS B N 1
ATOM 2518 C CA . LYS B 1 123 ? -3.424 -1.504 -5.25 1 94.5 123 LYS B CA 1
ATOM 2519 C C . LYS B 1 123 ? -2.863 -1.299 -6.656 1 94.5 123 LYS B C 1
ATOM 2521 O O . LYS B 1 123 ? -2.562 -0.17 -7.051 1 94.5 123 LYS B O 1
ATOM 2526 N N . GLU B 1 124 ? -2.662 -2.314 -7.375 1 96.12 124 GLU B N 1
ATOM 2527 C CA . GLU B 1 124 ? -2.09 -2.232 -8.719 1 96.12 124 GLU B CA 1
ATOM 2528 C C . GLU B 1 124 ? -3 -1.445 -9.656 1 96.12 124 GLU B C 1
ATOM 2530 O O . GLU B 1 124 ? -2.529 -0.599 -10.422 1 96.12 124 GLU B O 1
ATOM 2535 N N . LEU B 1 125 ? -4.289 -1.719 -9.594 1 97.25 125 LEU B N 1
ATOM 2536 C CA . LEU B 1 125 ? -5.254 -0.985 -10.406 1 97.25 125 LEU B CA 1
ATOM 2537 C C . LEU B 1 125 ? -5.184 0.511 -10.125 1 97.25 125 LEU B C 1
ATOM 2539 O O . LEU B 1 125 ? -5.094 1.321 -11.047 1 97.25 125 LEU B O 1
ATOM 2543 N N . CYS B 1 126 ? -5.16 0.832 -8.859 1 96.62 126 CYS B N 1
ATOM 2544 C CA . CYS B 1 126 ? -5.148 2.232 -8.453 1 96.62 126 CYS B CA 1
ATOM 2545 C C . CYS B 1 126 ? -3.848 2.908 -8.867 1 96.62 126 CYS B C 1
ATOM 2547 O O . CYS B 1 126 ? -3.859 4.039 -9.359 1 96.62 126 CYS B O 1
ATOM 2549 N N . CYS B 1 127 ? -2.77 2.211 -8.703 1 95.38 127 CYS B N 1
ATOM 2550 C CA . CYS B 1 127 ? -1.473 2.762 -9.086 1 95.38 127 CYS B CA 1
ATOM 2551 C C . CYS B 1 127 ? -1.406 3.016 -10.586 1 95.38 127 CYS B C 1
ATOM 2553 O O . CYS B 1 127 ? -0.718 3.934 -11.031 1 95.38 127 CYS B O 1
ATOM 2555 N N . GLN B 1 128 ? -2.107 2.264 -11.289 1 95.56 128 GLN B N 1
ATOM 2556 C CA . GLN B 1 128 ? -2.098 2.428 -12.742 1 95.56 128 GLN B CA 1
ATOM 2557 C C . GLN B 1 128 ? -3.195 3.385 -13.195 1 95.56 128 GLN B C 1
ATOM 2559 O O . GLN B 1 128 ? -3.449 3.523 -14.391 1 95.56 128 GLN B O 1
ATOM 2564 N N . GLY B 1 129 ? -3.938 3.973 -12.266 1 94.81 129 GLY B N 1
ATOM 2565 C CA . GLY B 1 129 ? -4.938 4.977 -12.586 1 94.81 129 GLY B CA 1
ATOM 2566 C C . GLY B 1 129 ? -6.301 4.387 -12.891 1 94.81 129 GLY B C 1
ATOM 2567 O O . GLY B 1 129 ? -7.203 5.094 -13.344 1 94.81 129 GLY B O 1
ATOM 2568 N N . ARG B 1 130 ? -6.426 3.135 -12.742 1 96.81 130 ARG B N 1
ATOM 2569 C CA . ARG B 1 130 ? -7.695 2.457 -12.984 1 96.81 130 ARG B CA 1
ATOM 2570 C C . ARG B 1 130 ? -8.5 2.326 -11.695 1 96.81 130 ARG B C 1
ATOM 2572 O O . ARG B 1 130 ? -8.906 1.225 -11.32 1 96.81 130 ARG B O 1
ATOM 2579 N N . VAL B 1 131 ? -8.836 3.414 -11.094 1 97.56 131 VAL B N 1
ATOM 2580 C CA . VAL B 1 131 ? -9.477 3.479 -9.789 1 97.56 131 VAL B CA 1
ATOM 2581 C C . VAL B 1 131 ? -10.906 2.967 -9.883 1 97.56 131 VAL B C 1
ATOM 2583 O O . VAL B 1 131 ? -11.398 2.299 -8.969 1 97.56 131 VAL B O 1
ATOM 2586 N N . SER B 1 132 ? -11.539 3.25 -10.984 1 97.56 132 SER B N 1
ATOM 2587 C CA . SER B 1 132 ? -12.914 2.797 -11.18 1 97.56 132 SER B CA 1
ATOM 2588 C C . SER B 1 132 ? -12.992 1.273 -11.219 1 97.56 132 SER B C 1
ATOM 2590 O O . SER B 1 132 ? -13.938 0.682 -10.68 1 97.56 132 SER B O 1
ATOM 2592 N N . ASP B 1 133 ? -12.039 0.666 -11.883 1 97.44 133 ASP B N 1
ATOM 2593 C CA . ASP B 1 133 ? -12 -0.793 -11.906 1 97.44 133 ASP B CA 1
ATOM 2594 C C . ASP B 1 133 ? -11.836 -1.355 -10.492 1 97.44 133 ASP B C 1
ATOM 2596 O O . ASP B 1 133 ? -12.469 -2.354 -10.141 1 97.44 133 ASP B O 1
ATOM 2600 N N . ALA B 1 134 ? -10.93 -0.774 -9.719 1 97.88 134 ALA B N 1
ATOM 2601 C CA . ALA B 1 134 ? -10.75 -1.194 -8.336 1 97.88 134 ALA B CA 1
ATOM 2602 C C . ALA B 1 134 ? -12.055 -1.064 -7.551 1 97.88 134 ALA B C 1
ATOM 2604 O O . ALA B 1 134 ? -12.438 -1.981 -6.82 1 97.88 134 ALA B O 1
ATOM 2605 N N . TYR B 1 135 ? -12.672 0.054 -7.703 1 98.19 135 TYR B N 1
ATOM 2606 C CA . TYR B 1 135 ? -13.961 0.306 -7.059 1 98.19 135 TYR B CA 1
ATOM 2607 C C . TYR B 1 135 ? -14.953 -0.799 -7.379 1 98.19 135 TYR B C 1
ATOM 2609 O O . TYR B 1 135 ? -15.664 -1.282 -6.492 1 98.19 135 TYR B O 1
ATOM 2617 N N . GLU B 1 136 ? -15.023 -1.165 -8.625 1 97.25 136 GLU B N 1
ATOM 2618 C CA . GLU B 1 136 ? -15.961 -2.205 -9.039 1 97.25 136 GLU B CA 1
ATOM 2619 C C . GLU B 1 136 ? -15.633 -3.537 -8.367 1 97.25 136 GLU B C 1
ATOM 2621 O O . GLU B 1 136 ? -16.547 -4.293 -8.008 1 97.25 136 GLU B O 1
ATOM 2626 N N . CYS B 1 137 ? -14.398 -3.877 -8.211 1 96.75 137 CYS B N 1
ATOM 2627 C CA . CYS B 1 137 ? -14.008 -5.105 -7.523 1 96.75 137 CYS B CA 1
ATOM 2628 C C . CYS B 1 137 ? -14.508 -5.105 -6.082 1 96.75 137 CYS B C 1
ATOM 2630 O O . CYS B 1 137 ? -15.047 -6.105 -5.605 1 96.75 137 CYS B O 1
ATOM 2632 N N . PHE B 1 138 ? -14.344 -3.994 -5.367 1 96.88 138 PHE B N 1
ATOM 2633 C CA . PHE B 1 138 ? -14.812 -3.891 -3.988 1 96.88 138 PHE B CA 1
ATOM 2634 C C . PHE B 1 138 ? -16.328 -3.998 -3.922 1 96.88 138 PHE B C 1
ATOM 2636 O O . PHE B 1 138 ? -16.875 -4.66 -3.033 1 96.88 138 PHE B O 1
ATOM 2643 N N . LYS B 1 139 ? -16.938 -3.332 -4.84 1 95.81 139 LYS B N 1
ATOM 2644 C CA . LYS B 1 139 ? -18.391 -3.365 -4.898 1 95.81 139 LYS B CA 1
ATOM 2645 C C . LYS B 1 139 ? -18.906 -4.797 -5.059 1 95.81 139 LYS B C 1
ATOM 2647 O O . LYS B 1 139 ? -19.875 -5.188 -4.406 1 95.81 139 LYS B O 1
ATOM 2652 N N . GLN B 1 140 ? -18.266 -5.562 -5.875 1 93.88 140 GLN B N 1
ATOM 2653 C CA . GLN B 1 140 ? -18.656 -6.949 -6.098 1 93.88 140 GLN B CA 1
ATOM 2654 C C . GLN B 1 140 ? -18.531 -7.77 -4.816 1 93.88 140 GLN B C 1
ATOM 2656 O O . GLN B 1 140 ? -19.375 -8.609 -4.52 1 93.88 140 GLN B O 1
ATOM 2661 N N . ILE B 1 141 ? -17.484 -7.574 -4.055 1 93.94 141 ILE B N 1
ATOM 2662 C CA . ILE B 1 141 ? -17.266 -8.289 -2.805 1 93.94 141 ILE B CA 1
ATOM 2663 C C . ILE B 1 141 ? -18.359 -7.934 -1.808 1 93.94 141 ILE B C 1
ATOM 2665 O O . ILE B 1 141 ? -18.953 -8.82 -1.185 1 93.94 141 ILE B O 1
ATOM 2669 N N . VAL B 1 142 ? -18.641 -6.676 -1.685 1 93.69 142 VAL B N 1
ATOM 2670 C CA . VAL B 1 142 ? -19.656 -6.188 -0.744 1 93.69 142 VAL B CA 1
ATOM 2671 C C . VAL B 1 142 ? -21.031 -6.723 -1.135 1 93.69 142 VAL B C 1
ATOM 2673 O O . VAL B 1 142 ? -21.812 -7.129 -0.274 1 93.69 142 VAL B O 1
ATOM 2676 N N . LYS B 1 143 ? -21.312 -6.734 -2.396 1 91.56 143 LYS B N 1
ATOM 2677 C CA . LYS B 1 143 ? -22.594 -7.227 -2.885 1 91.56 143 LYS B CA 1
ATOM 2678 C C . LYS B 1 143 ? -22.766 -8.711 -2.572 1 91.56 143 LYS B C 1
ATOM 2680 O O . LYS B 1 143 ? -23.891 -9.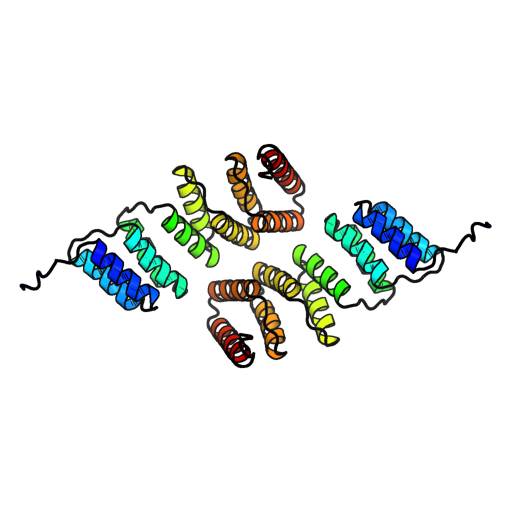195 -2.469 1 91.56 143 LYS B O 1
ATOM 2685 N N . ARG B 1 144 ? -21.703 -9.391 -2.42 1 90.19 144 ARG B N 1
ATOM 2686 C CA . ARG B 1 144 ? -21.75 -10.812 -2.084 1 90.19 144 ARG B CA 1
ATOM 2687 C C . ARG B 1 144 ? -21.844 -11.016 -0.576 1 90.19 144 ARG B C 1
ATOM 2689 O O . ARG B 1 144 ? -21.812 -12.148 -0.094 1 90.19 144 ARG B O 1
ATOM 2696 N N . GLY B 1 145 ? -21.844 -9.852 0.17 1 90.5 145 GLY B N 1
ATOM 2697 C CA . GLY B 1 145 ? -22.047 -9.906 1.609 1 90.5 145 GLY B CA 1
ATOM 2698 C C . GLY B 1 145 ? -20.75 -10.078 2.385 1 90.5 145 GLY B C 1
ATOM 2699 O O . GLY B 1 145 ? -20.766 -10.523 3.535 1 90.5 145 GLY B O 1
ATOM 2700 N N . ARG B 1 146 ? -19.688 -9.812 1.792 1 91.88 146 ARG B N 1
ATOM 2701 C CA . ARG B 1 146 ? -18.391 -9.961 2.457 1 91.88 146 ARG B CA 1
ATOM 2702 C C . ARG B 1 146 ? -17.734 -8.602 2.684 1 91.88 146 ARG B C 1
ATOM 2704 O O . ARG B 1 146 ? -17.859 -7.699 1.852 1 91.88 146 ARG B O 1
ATOM 2711 N N . LEU B 1 147 ? -17.047 -8.531 3.818 1 93 147 LEU B N 1
ATOM 2712 C CA . LEU B 1 147 ? -16.344 -7.293 4.137 1 93 147 LEU B CA 1
ATOM 2713 C C . LEU B 1 147 ? -14.906 -7.344 3.633 1 93 147 LEU B C 1
ATOM 2715 O O . LEU B 1 147 ? -14.156 -8.266 3.969 1 93 147 LEU B O 1
ATOM 2719 N N . PRO B 1 148 ? -14.57 -6.4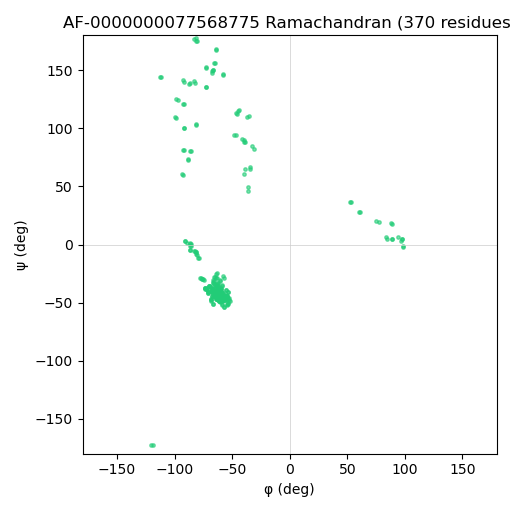22 2.793 1 94.12 148 PRO B N 1
ATOM 2720 C CA . PRO B 1 148 ? -13.156 -6.332 2.422 1 94.12 148 PRO B CA 1
ATOM 2721 C C . PRO B 1 148 ? -12.258 -5.969 3.6 1 94.12 148 PRO B C 1
ATOM 2723 O O . PRO B 1 148 ? -12.758 -5.621 4.676 1 94.12 148 PRO B O 1
ATOM 2726 N N . SER B 1 149 ? -10.961 -6.121 3.377 1 93.81 149 SER B N 1
ATOM 2727 C CA . SER B 1 149 ? -10.008 -5.758 4.426 1 93.81 149 SER B CA 1
ATOM 2728 C C . SER B 1 149 ? -10.023 -4.254 4.684 1 93.81 149 SER B C 1
ATOM 2730 O O . SER B 1 149 ? -10.273 -3.465 3.771 1 93.81 149 SER B O 1
ATOM 2732 N N . GLU B 1 150 ? -9.734 -3.861 5.902 1 92.81 150 GLU B N 1
ATOM 2733 C CA . GLU B 1 150 ? -9.664 -2.445 6.254 1 92.81 150 GLU B CA 1
ATOM 2734 C C . GLU B 1 150 ? -8.602 -1.724 5.43 1 92.81 150 GLU B C 1
ATOM 2736 O O . GLU B 1 150 ? -8.805 -0.584 5.004 1 92.81 150 GLU B O 1
ATOM 2741 N N . ARG B 1 151 ? -7.488 -2.381 5.254 1 90.12 151 ARG B N 1
ATOM 2742 C CA . ARG B 1 151 ? -6.391 -1.813 4.477 1 90.12 151 ARG B CA 1
ATOM 2743 C C . ARG B 1 151 ? -6.824 -1.542 3.041 1 90.12 151 ARG B C 1
ATOM 2745 O O . ARG B 1 151 ? -6.5 -0.493 2.479 1 90.12 151 ARG B O 1
ATOM 2752 N N . GLY B 1 152 ? -7.457 -2.516 2.504 1 94.31 152 GLY B N 1
ATOM 2753 C CA . GLY B 1 152 ? -7.953 -2.34 1.148 1 94.31 152 GLY B CA 1
ATOM 2754 C C . GLY B 1 152 ? -8.945 -1.203 1.019 1 94.31 152 GLY B C 1
ATOM 2755 O O . GLY B 1 152 ? -8.898 -0.434 0.056 1 94.31 152 GLY B O 1
ATOM 2756 N N . VAL B 1 153 ? -9.859 -1.128 1.966 1 96.12 153 VAL B N 1
ATOM 2757 C CA . VAL B 1 153 ? -10.875 -0.079 1.951 1 96.12 153 VAL B CA 1
ATOM 2758 C C . VAL B 1 153 ? -10.203 1.289 2.062 1 96.12 153 VAL B C 1
ATOM 2760 O O . VAL B 1 153 ? -10.547 2.215 1.322 1 96.12 153 VAL B O 1
ATOM 2763 N N . GLN B 1 154 ? -9.289 1.373 2.943 1 93.75 154 GLN B N 1
ATOM 2764 C CA . GLN B 1 154 ? -8.586 2.637 3.111 1 93.75 154 GLN B CA 1
ATOM 2765 C C . GLN B 1 154 ? -7.859 3.037 1.828 1 93.75 154 GLN B C 1
ATOM 2767 O O . GLN B 1 154 ? -7.887 4.203 1.432 1 93.75 154 GLN B O 1
ATOM 2772 N N . LEU B 1 155 ? -7.176 2.125 1.31 1 94.88 155 LEU B N 1
ATOM 2773 C CA . LEU B 1 155 ? -6.473 2.371 0.055 1 94.88 155 LEU B CA 1
ATOM 2774 C C . LEU B 1 155 ? -7.434 2.891 -1.012 1 94.88 155 LEU B C 1
ATOM 2776 O O . LEU B 1 155 ? -7.152 3.896 -1.667 1 94.88 155 LEU B O 1
ATOM 2780 N N . LEU B 1 156 ? -8.547 2.184 -1.194 1 97.12 156 LEU B N 1
ATOM 2781 C CA . LEU B 1 156 ? -9.531 2.588 -2.191 1 97.12 156 LEU B CA 1
ATOM 2782 C C . LEU B 1 156 ? -10.047 3.994 -1.906 1 97.12 156 LEU B C 1
ATOM 2784 O O . LEU B 1 156 ? -10.141 4.82 -2.816 1 97.12 156 LEU B O 1
ATOM 2788 N N . GLU B 1 157 ? -10.344 4.297 -0.681 1 96.31 157 GLU B N 1
ATOM 2789 C CA . GLU B 1 157 ? -10.852 5.613 -0.306 1 96.31 157 GLU B CA 1
ATOM 2790 C C . GLU B 1 157 ? -9.836 6.707 -0.628 1 96.31 157 GLU B C 1
ATOM 2792 O O . GLU B 1 157 ? -10.195 7.77 -1.138 1 96.31 157 GLU B O 1
ATOM 2797 N N . ASP B 1 158 ? -8.648 6.449 -0.295 1 94.75 158 ASP B N 1
ATOM 2798 C CA . ASP B 1 158 ? -7.598 7.426 -0.568 1 94.75 158 ASP B CA 1
ATOM 2799 C C . ASP B 1 158 ? -7.504 7.727 -2.062 1 94.75 158 ASP B C 1
ATOM 2801 O O . ASP B 1 158 ? -7.379 8.891 -2.459 1 94.75 158 ASP B O 1
ATOM 2805 N N . PHE B 1 159 ? -7.566 6.742 -2.848 1 96.88 159 PHE B N 1
ATOM 2806 C CA . PHE B 1 159 ? -7.418 6.945 -4.285 1 96.88 159 PHE B CA 1
ATOM 2807 C C . PHE B 1 159 ? -8.664 7.602 -4.871 1 96.88 159 PHE B C 1
ATOM 2809 O O . PHE B 1 159 ? -8.57 8.391 -5.809 1 96.88 159 PHE B O 1
ATOM 2816 N N . LEU B 1 160 ? -9.797 7.23 -4.395 1 97.31 160 LEU B N 1
ATOM 2817 C CA . LEU B 1 160 ? -11.008 7.906 -4.844 1 97.31 160 LEU B CA 1
ATOM 2818 C C . LEU B 1 160 ? -10.977 9.383 -4.477 1 97.31 160 LEU B C 1
ATOM 2820 O O . LEU B 1 160 ? -11.391 10.234 -5.266 1 97.31 160 LEU B O 1
ATOM 2824 N N . TRP B 1 161 ? -10.555 9.617 -3.283 1 96.06 161 TRP B N 1
ATOM 2825 C CA . TRP B 1 161 ? -10.398 11 -2.842 1 96.06 161 TRP B CA 1
ATOM 2826 C C . TRP B 1 161 ? -9.398 11.75 -3.723 1 96.06 161 TRP B C 1
ATOM 2828 O O . TRP B 1 161 ? -9.656 12.883 -4.141 1 96.06 161 TRP B O 1
ATOM 2838 N N . LYS B 1 162 ? -8.281 11.125 -3.934 1 94.81 162 LYS B N 1
ATOM 2839 C CA . LYS B 1 162 ? -7.27 11.688 -4.82 1 94.81 162 LYS B CA 1
ATOM 2840 C C . LYS B 1 162 ? -7.852 11.984 -6.199 1 94.81 162 LYS B C 1
ATOM 2842 O O . LYS B 1 162 ? -7.527 13.008 -6.805 1 94.81 162 LYS B O 1
ATOM 2847 N N . ALA B 1 163 ? -8.695 11.109 -6.68 1 95.12 163 ALA B N 1
ATOM 2848 C CA . ALA B 1 163 ? -9.32 11.25 -7.992 1 95.12 163 ALA B CA 1
ATOM 2849 C C . ALA B 1 163 ? -10.516 12.195 -7.934 1 95.12 163 ALA B C 1
ATOM 2851 O O . ALA B 1 163 ? -11.164 12.453 -8.953 1 95.12 163 ALA B O 1
ATOM 2852 N N . GLU B 1 164 ? -10.93 12.664 -6.75 1 94.44 164 GLU B N 1
ATOM 2853 C CA . GLU B 1 164 ? -12.055 13.57 -6.523 1 94.44 164 GLU B CA 1
ATOM 2854 C C . GLU B 1 164 ? -13.367 12.945 -6.996 1 94.44 164 GLU B C 1
ATOM 2856 O O . GLU B 1 164 ? -14.195 13.625 -7.613 1 94.44 164 GLU B O 1
ATOM 2861 N N . ASP B 1 165 ? -13.352 11.664 -6.938 1 95.88 165 ASP B N 1
ATOM 2862 C CA . ASP B 1 165 ? -14.594 10.961 -7.223 1 95.88 165 ASP B CA 1
ATOM 2863 C C . ASP B 1 165 ? -15.453 10.836 -5.969 1 95.88 165 ASP B C 1
ATOM 2865 O O . ASP B 1 165 ? -15.547 9.758 -5.371 1 95.88 165 ASP B O 1
ATOM 2869 N N . GLY B 1 166 ? -16.141 11.867 -5.633 1 94.12 166 GLY B N 1
ATOM 2870 C CA . GLY B 1 166 ? -16.953 11.938 -4.422 1 94.12 166 GLY B CA 1
ATOM 2871 C C . GLY B 1 166 ? -18.141 11 -4.441 1 94.12 166 GLY B C 1
ATOM 2872 O O . GLY B 1 166 ? -18.562 10.492 -3.398 1 94.12 166 GLY B O 1
ATOM 2873 N N . GLU B 1 167 ? -18.672 10.773 -5.582 1 96.75 167 GLU B N 1
ATOM 2874 C CA . GLU B 1 167 ? -19.844 9.906 -5.699 1 96.75 167 GLU B CA 1
ATOM 2875 C C . GLU B 1 167 ? -19.484 8.469 -5.34 1 96.75 167 GLU B C 1
ATOM 2877 O O . GLU B 1 167 ? -20.188 7.84 -4.539 1 96.75 167 GLU B O 1
ATOM 2882 N N . LYS B 1 168 ? -18.453 7.91 -5.926 1 96.88 168 LYS B N 1
ATOM 2883 C CA . LYS B 1 168 ? -18.031 6.543 -5.613 1 96.88 168 LYS B CA 1
ATOM 2884 C C . LYS B 1 168 ? -17.578 6.422 -4.16 1 96.88 168 LYS B C 1
ATOM 2886 O O . LYS B 1 168 ? -17.781 5.383 -3.529 1 96.88 168 LYS B O 1
ATOM 2891 N N . LEU B 1 169 ? -16.938 7.457 -3.645 1 96.56 169 LEU B N 1
ATOM 2892 C CA . LEU B 1 169 ? -16.516 7.473 -2.246 1 96.56 169 LEU B CA 1
ATOM 2893 C C . LEU B 1 169 ? -17.719 7.336 -1.319 1 96.56 169 LEU B C 1
ATOM 2895 O O . LEU B 1 169 ? -17.719 6.504 -0.41 1 96.56 169 LEU B O 1
ATOM 2899 N N . LYS B 1 170 ? -18.719 8.102 -1.55 1 96.56 170 LYS B N 1
ATOM 2900 C CA . LYS B 1 170 ? -19.938 8.047 -0.739 1 96.56 170 LYS B CA 1
ATOM 2901 C C . LYS B 1 170 ? -20.625 6.691 -0.866 1 96.56 170 LYS B C 1
ATOM 2903 O O . LYS B 1 170 ? -21.109 6.141 0.125 1 96.56 170 LYS B O 1
ATOM 2908 N N . GLU B 1 171 ? -20.688 6.277 -2.061 1 97.38 171 GLU B N 1
ATOM 2909 C CA . GLU B 1 171 ? -21.375 5.012 -2.318 1 97.38 171 GLU B CA 1
ATOM 2910 C C . GLU B 1 171 ? -20.703 3.861 -1.573 1 97.38 171 GLU B C 1
ATOM 2912 O O . GLU B 1 171 ? -21.375 3.053 -0.929 1 97.38 171 GLU B O 1
ATOM 2917 N N . ILE B 1 172 ? -19.359 3.744 -1.659 1 96.81 172 ILE B N 1
ATOM 2918 C CA . ILE B 1 172 ? -18.656 2.629 -1.027 1 96.81 172 ILE B CA 1
ATOM 2919 C C . ILE B 1 172 ? -18.828 2.715 0.489 1 96.81 172 ILE B C 1
ATOM 2921 O O . ILE B 1 172 ? -18.969 1.691 1.164 1 96.81 172 ILE B O 1
ATOM 2925 N N . ARG B 1 173 ? -18.766 3.895 1.041 1 95.12 173 ARG B N 1
ATOM 2926 C CA . ARG B 1 173 ? -18.953 4.078 2.477 1 95.12 173 ARG B CA 1
ATOM 2927 C C . ARG B 1 173 ? -20.344 3.639 2.9 1 95.12 173 ARG B C 1
ATOM 2929 O O . ARG B 1 173 ? -20.516 2.969 3.924 1 95.12 173 ARG B O 1
ATOM 2936 N N . TYR B 1 174 ? -21.266 4.043 2.092 1 96.25 174 TYR B N 1
ATOM 2937 C CA . TYR B 1 174 ? -22.656 3.664 2.359 1 96.25 174 TYR B CA 1
ATOM 2938 C C . TYR B 1 174 ? -22.812 2.148 2.34 1 96.25 174 TYR B C 1
ATOM 2940 O O . TYR B 1 174 ? -23.422 1.571 3.244 1 96.25 174 TYR B O 1
ATOM 2948 N N . MET B 1 175 ? -22.328 1.493 1.37 1 95.88 175 MET B N 1
ATOM 2949 C CA . MET B 1 175 ? -22.422 0.045 1.216 1 95.88 175 MET B CA 1
ATOM 2950 C C . MET B 1 175 ? -21.766 -0.676 2.385 1 95.88 175 MET B C 1
ATOM 2952 O O . MET B 1 175 ? -22.312 -1.647 2.91 1 95.88 175 MET B O 1
ATOM 2956 N N . LEU B 1 176 ? -20.609 -0.221 2.756 1 95.62 176 LEU B N 1
ATOM 2957 C CA . LEU B 1 176 ? -19.875 -0.855 3.848 1 95.62 176 LEU B CA 1
ATOM 2958 C C . LEU B 1 176 ? -20.609 -0.674 5.172 1 95.62 176 LEU B C 1
ATOM 2960 O O . LEU B 1 176 ? -20.688 -1.604 5.98 1 95.62 176 LEU B O 1
ATOM 2964 N N . CYS B 1 177 ? -21.156 0.489 5.414 1 94.06 177 CYS B N 1
ATOM 2965 C CA . CYS B 1 177 ? -21.922 0.75 6.629 1 94.06 177 CYS B CA 1
ATOM 2966 C C . CYS B 1 177 ? -23.141 -0.154 6.711 1 94.06 177 CYS B C 1
ATOM 2968 O O . CYS B 1 177 ? -23.453 -0.703 7.773 1 94.06 177 CYS B O 1
ATOM 2970 N N . ASN B 1 178 ? -23.844 -0.256 5.621 1 93.62 178 ASN B N 1
ATOM 2971 C CA . ASN B 1 178 ? -25.031 -1.113 5.578 1 93.62 178 ASN B CA 1
ATOM 2972 C C . ASN B 1 178 ? -24.672 -2.574 5.84 1 93.62 178 ASN B C 1
ATOM 2974 O O . ASN B 1 178 ? -25.391 -3.281 6.539 1 93.62 178 ASN B O 1
ATOM 2978 N N . LEU B 1 179 ? -23.578 -2.977 5.262 1 92.44 179 LEU B N 1
ATOM 2979 C CA . LEU B 1 179 ? -23.141 -4.355 5.441 1 92.44 179 LEU B CA 1
ATOM 2980 C C . LEU B 1 179 ? -22.719 -4.613 6.887 1 92.44 179 LEU B C 1
ATOM 2982 O O . LEU B 1 179 ? -23.047 -5.66 7.453 1 92.44 179 LEU B O 1
ATOM 2986 N N . LYS B 1 180 ? -21.984 -3.74 7.504 1 89.56 180 LYS B N 1
ATOM 2987 C CA . LYS B 1 180 ? -21.531 -3.869 8.891 1 89.56 180 LYS B CA 1
ATOM 2988 C C . LYS B 1 180 ? -22.719 -3.891 9.844 1 89.56 180 LYS B C 1
ATOM 2990 O O . LYS B 1 180 ? -22.672 -4.527 10.898 1 89.56 180 LYS B O 1
ATOM 2995 N N . ALA B 1 181 ? -23.688 -3.111 9.477 1 86.12 181 ALA B N 1
ATOM 2996 C CA . ALA B 1 181 ? -24.906 -3.09 10.297 1 86.12 181 ALA B CA 1
ATOM 2997 C C . ALA B 1 181 ? -25.625 -4.438 10.25 1 86.12 181 ALA B C 1
ATOM 2999 O O . ALA B 1 181 ? -26.328 -4.805 11.203 1 86.12 181 ALA B O 1
ATOM 3000 N N . LEU B 1 182 ? -25.547 -5.031 9.18 1 77.06 182 LEU B N 1
ATOM 3001 C CA . LEU B 1 182 ? -26.203 -6.324 9.016 1 77.06 182 LEU B CA 1
ATOM 3002 C C . LEU B 1 182 ? -25.391 -7.43 9.68 1 77.06 182 LEU B C 1
ATOM 3004 O O . LEU B 1 182 ? -25.922 -8.5 9.992 1 77.06 182 LEU B O 1
ATOM 3008 N N . VAL B 1 183 ? -24.031 -7.312 9.789 1 68.44 183 VAL B N 1
ATOM 3009 C CA . VAL B 1 183 ? -23.188 -8.312 10.438 1 68.44 183 VAL B CA 1
ATOM 3010 C C . VAL B 1 183 ? -23.219 -8.109 11.945 1 68.44 183 VAL B C 1
ATOM 3012 O O . VAL B 1 183 ? -22.906 -7.027 12.445 1 68.44 183 VAL B O 1
ATOM 3015 N N . PRO B 1 184 ? -23.906 -8.875 12.719 1 55.53 184 PRO B N 1
ATOM 3016 C CA . PRO B 1 184 ? -23.938 -8.734 14.18 1 55.53 184 PRO B CA 1
ATOM 3017 C C . PRO B 1 184 ? -22.547 -8.555 14.781 1 55.53 184 PRO B C 1
ATOM 3019 O O . PRO B 1 184 ? -21.562 -9.039 14.211 1 55.53 184 PRO B O 1
ATOM 3022 N N . SER B 1 185 ? -22.25 -7.359 15.352 1 44.84 185 SER B N 1
ATOM 3023 C CA . SER B 1 185 ? -21.031 -7.242 16.156 1 44.84 185 SER B CA 1
ATOM 3024 C C . SER B 1 185 ? -20.719 -8.547 16.875 1 44.84 185 SER B C 1
ATOM 3026 O O . SER B 1 185 ? -21.562 -9.094 17.578 1 44.84 185 SER B O 1
ATOM 3028 N N . ALA B 1 186 ? -20.078 -9.555 16.391 1 36.66 186 ALA B N 1
ATOM 3029 C CA . ALA B 1 186 ? -19.594 -10.516 17.375 1 36.66 186 ALA B CA 1
ATOM 3030 C C . ALA B 1 186 ? -19.062 -9.82 18.609 1 36.66 186 ALA B C 1
ATOM 3032 O O . ALA B 1 186 ? -18 -9.18 18.562 1 36.66 186 ALA B O 1
ATOM 3033 N N . SER B 1 187 ? -19.766 -9.094 19.328 1 24.11 187 SER B N 1
ATOM 3034 C CA . SER B 1 187 ? -19.359 -9.047 20.734 1 24.11 187 SER B CA 1
ATOM 3035 C C . SER B 1 187 ? -19.172 -10.453 21.312 1 24.11 187 SER B C 1
ATOM 3037 O O . SER B 1 187 ? -19.938 -11.367 20.984 1 24.11 187 SER B O 1
#

Nearest PDB structures (foldseek):
  4pjq-assembly2_B  TM=8.205E-01  e=1.817E-08  unidentified
  4wn4-assembly2_B  TM=8.003E-01  e=5.697E-08  synthetic construct
  5i9h-assembly1_A  TM=6.350E-01  e=1.183E-08  unidentified
  4m57-assembly1_A  TM=7.251E-01  e=2.830E-06  Zea mays
  8rdj-assembly1_G  TM=6.248E-01  e=2.654E-05  Sinapis alba

pLDDT: mean 91.5, std 12.96, range [23.8, 98.38]

Sequence (374 aa):
MLKRRILPDRGAYNALMGAVVRAGDVQSGIEIFDEMEMKGFEWDDVSFYTILYGFRNLKNFNGFVKIYRRMFEKGFVPRTRTVMLLMKFFCVKGRVDLGLELWEFLLGKGCCPHRHALDSLAKELCCQGRVSDAYECFKQIVKRGRLPSERGVQLLEDFLWKAEDGEKLKEIRYMLCNLKALVPSASMLKRRILPDRGAYNALMGAVVRAGDVQSGIEIFDEMEMKGFEWDDVSFYTILYGFRNLKNFNGFVKIYRRMFEKGFVPRTRTVMLLMKFFCVKGRVDLGLELWEFLLGKGCCPHRHALDSLAKELCCQGRVSDAYECFKQIVKRGRLPSERGVQLLEDFLWKAEDGEKLKEIRYMLCNLKALVPSAS

InterPro domains:
  IPR002885 Pentatricopeptide repeat [PF01535] (85-111)
  IPR002885 Pentatricopeptide repeat [PF01535] (124-145)
  IPR002885 Pentatricopeptide repeat [PF13041] (8-55)
  IPR002885 Pentatricopeptide repeat [PS51375] (9-43)
  IPR002885 Pentatricopeptide repeat [PS51375] (44-78)
  IPR002885 Pentatricopeptide repeat [TIGR00756] (12-44)
  IPR002885 Pentatricopeptide repeat [TIGR00756] (46-78)
  IPR011990 Tetratricopeptide-like helical domain superfamily [G3DSA:1.25.40.10] (1-182)
  IPR050667 Pentatricopeptide repeat-containing protein [PTHR47939] (1-171)

Organism: Vanilla planifolia (NCBI:txid51239)

Solvent-accessible surface area (backbone atoms only — not comparable to full-atom values): 20486 Å² total; per-residue (Å²): 131,79,75,70,78,69,70,75,46,72,65,51,51,42,52,53,29,43,54,36,24,74,72,66,38,43,69,61,20,49,52,48,55,50,46,40,46,75,73,67,45,76,81,50,62,66,46,53,36,46,56,41,49,31,24,58,74,67,68,35,62,68,62,32,47,52,52,50,48,51,41,53,73,72,64,58,82,71,50,70,71,45,47,44,51,51,27,40,54,31,15,57,56,65,40,47,68,60,22,50,52,46,51,49,54,37,46,72,72,71,42,76,79,54,54,66,43,52,35,42,46,32,50,43,29,41,44,71,67,37,46,68,62,30,50,51,54,53,50,53,41,44,74,72,72,41,82,72,42,68,66,41,51,49,52,50,48,42,51,29,57,48,66,65,38,61,65,63,47,51,49,54,52,50,53,51,51,56,49,53,69,68,45,73,76,82,119,130,78,76,70,80,68,70,75,46,71,66,50,51,43,51,54,30,44,53,36,24,73,72,66,38,41,68,61,20,50,51,49,55,49,48,41,45,74,73,68,44,77,82,49,63,67,47,53,37,46,55,40,49,32,23,58,75,66,67,34,62,68,63,32,48,52,52,51,47,49,41,53,74,71,64,57,81,71,49,69,72,46,47,45,52,53,28,41,52,32,16,57,57,64,41,48,69,62,21,49,52,46,50,49,52,36,47,73,72,71,41,76,79,53,54,66,44,52,33,41,45,33,49,43,29,42,43,70,68,37,45,67,60,31,51,51,54,54,49,54,42,45,74,72,72,41,82,72,42,69,66,43,51,50,52,51,47,42,51,30,56,47,67,65,37,61,67,62,46,49,48,52,52,50,54,51,52,57,51,53,68,70,46,71,76,84,119

Secondary structure (DSSP, 8-state):
---------HHHHHHHHHHHHHTT-HHHHHHHHHHHHHTTPPP-HHHHHHHHHHHHHTT-HHHHHHHHHHHHHTT----HHHHHHHHHHHHHTT-HHHHHHHHHHHHHTTPPPPHHHHHHHHHHHHHTT-HHHHHHHHHHHHHTT-PPPHHHHHHHHHHHHHTT-HHHHHHHHHHHHHHHHHS----/---------HHHHHHHHHHHHHTT-HHHHHHHHHHHHHTTPPP-HHHHHHHHHHHHHTT-HHHHHHHHHHHHHTT----HHHHHHHHHHHHHTT-HHHHHHHHHHHHHTTPPPPHHHHHHHHHHHHHTT-HHHHHHHHHHHHHTT-PPPHHHHHHHHHHHHHTT-HHHHHHHHHHHHHHHHHS----

Radius of gyration: 26.39 Å; Cα contacts (8 Å, |Δi|>4): 385; chains: 2; bounding box: 51×95×67 Å

Foldseek 3Di:
DPPPVPPQDPVNLLVVLLVCLVVLNLVVSVVSLVVCVVVPHDDDQSSLQRSLVSCLVVVPPVSNVVSVVVCVVVVHDHDQSSLLSVLLSCLVVLNLVVNVVSCVVCVVVVHHHDLVSLQSSCVSCLVVVNLVVNLVSCVVCLVVLHDHDPNSLVVSLVSCVVVVVVVSNVVSVVSNVVSVVVPPPPD/DPPPVPPQDPVNLLVVLLVCLVVLNLVVSVVSLVVCVVVPHDDDQSSLQRSLVSCLVVVPPVSNVVSVVVCVVVVHDHDQVSLLSVLLSCLVVLNLVVNVVSCVVCVVVVHHHDLVSLQSSCVSCLVVVNLVVNLVSCVVCLVVLHDHDPNSLVVSLVSCVVVVVVVSNVVSVVSNVVSVVVPPPPD